Protein AF-A0A9R1R3Y6-F1 (afdb_monomer)

Sequence (206 aa):
MGSRRWVAAAAAAAMVAFLLLSAASHGGRRGPSFNSNNRTFVFNYTLAKTIVEYASAVYMTDLTALYTWTCSRCNDLTKGFEIRCIIVDIQNCLQAFIGVDHNLNAVIVAIRGTQENSVQNWIKDLVWKQVDLNYPNMPDAKVHTGFYSAYNNTLLRPAITNAVRKARRLYGDISIIVTGHSMGGAMASFCALDLAVSAPAIMLLA

pLDDT: mean 76.01, std 20.38, range [34.06, 97.94]

Solvent-accessible surface area (backbone atoms only — not comparable to full-atom values): 11996 Å² total; per-residue (Å²): 143,68,67,69,62,55,55,54,53,51,54,53,51,52,54,53,48,56,63,55,55,74,73,67,72,93,73,91,71,92,67,82,86,74,80,75,69,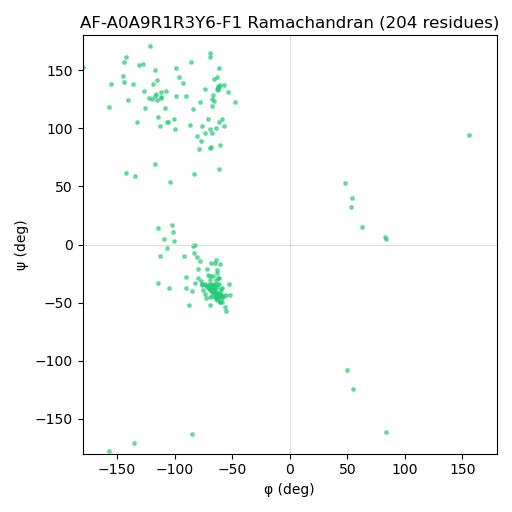87,71,76,84,75,86,53,67,66,62,53,50,37,47,50,41,46,24,54,38,40,67,58,79,56,59,64,36,52,57,72,42,67,33,100,55,40,45,82,80,50,58,82,46,42,64,75,46,77,48,75,36,76,92,77,71,38,36,33,37,35,27,39,33,74,90,78,46,22,40,40,36,22,26,33,36,67,57,76,96,46,39,70,54,48,65,72,67,53,72,92,43,74,38,78,42,91,45,93,99,34,84,85,38,70,39,54,41,67,50,50,45,66,33,70,76,38,68,57,46,65,52,51,55,51,50,53,54,54,46,39,72,74,72,38,98,49,43,33,38,33,24,24,41,72,60,6,25,57,31,21,54,55,49,47,52,53,46,39,78,75,41,92,62,70,50,86,57,126

Nearest PDB structures (foldseek):
  1tgl-assembly1_A  TM=8.912E-01  e=2.577E-10  Rhizomucor miehei
  6qpr-assembly1_A  TM=8.036E-01  e=4.165E-10  Rhizomucor miehei
  1lgy-assembly3_C  TM=8.859E-01  e=6.848E-08  Rhizopus niveus
  6a0w-assembly1_A  TM=8.388E-01  e=2.783E-08  Rhizopus microsporus var. chinensis
  5tgl-assembly1_A-2  TM=8.178E-01  e=1.354E-08  Rhizomucor miehei

Mean predicted aligned error: 12.98 Å

InterPro domains:
  IPR002921 Fungal lipase-type domain [PF01764] (108-198)
  IPR029058 Alpha/Beta hydrolase fold [G3DSA:3.40.50.1820] (39-203)
  IPR029058 Alpha/Beta hydrolase fold [SSF53474] (41-198)
  IPR051218 Secreted Mono/Diacylglycerol Lipase [PTHR45856] (32-198)

Structure (mmCIF, N/CA/C/O backbone):
data_AF-A0A9R1R3Y6-F1
#
_entry.id   AF-A0A9R1R3Y6-F1
#
loop_
_atom_site.group_PDB
_atom_site.id
_atom_site.type_symbol
_atom_site.label_atom_id
_atom_site.label_alt_id
_atom_site.label_comp_id
_atom_site.label_asym_id
_atom_site.label_entity_id
_atom_site.label_seq_id
_atom_site.pdbx_PDB_ins_code
_atom_site.Cartn_x
_atom_site.Cartn_y
_atom_site.Cartn_z
_atom_site.occupancy
_atom_site.B_iso_or_equiv
_atom_site.auth_seq_id
_atom_site.auth_comp_id
_atom_site.auth_asym_id
_atom_site.auth_atom_id
_atom_site.pdbx_PDB_model_num
ATOM 1 N N . MET A 1 1 ? 8.351 37.999 -23.331 1.00 46.84 1 MET A N 1
ATOM 2 C CA . MET A 1 1 ? 7.285 37.157 -22.724 1.00 46.84 1 MET A CA 1
ATOM 3 C C . MET A 1 1 ? 6.474 36.363 -23.768 1.00 46.84 1 MET A C 1
ATOM 5 O O . MET A 1 1 ? 5.284 36.153 -23.578 1.00 46.84 1 MET A O 1
ATOM 9 N N . GLY A 1 2 ? 7.098 35.871 -24.851 1.00 48.72 2 GLY A N 1
ATOM 10 C CA . GLY A 1 2 ? 6.395 35.123 -25.910 1.00 48.72 2 GLY A CA 1
ATOM 11 C C . GLY A 1 2 ? 6.643 33.613 -25.891 1.00 48.72 2 GLY A C 1
ATOM 12 O O . GLY A 1 2 ? 5.719 32.844 -26.093 1.00 48.72 2 GLY A O 1
ATOM 13 N N . SER A 1 3 ? 7.857 33.162 -25.573 1.00 46.19 3 SER A N 1
ATOM 14 C CA . SER A 1 3 ? 8.328 31.791 -25.832 1.00 46.19 3 SER A CA 1
ATOM 15 C C . SER A 1 3 ? 7.862 30.719 -24.834 1.00 46.19 3 SER A C 1
ATOM 17 O O . SER A 1 3 ? 7.659 29.577 -25.228 1.00 46.19 3 SER A O 1
ATOM 19 N N . ARG A 1 4 ? 7.605 31.054 -23.560 1.00 44.97 4 ARG A N 1
ATOM 20 C CA . ARG A 1 4 ? 7.152 30.074 -22.541 1.00 44.97 4 ARG A CA 1
ATOM 21 C C . ARG A 1 4 ? 5.727 29.545 -22.764 1.00 44.97 4 ARG A C 1
ATOM 23 O O . ARG A 1 4 ? 5.429 28.424 -22.366 1.00 44.97 4 ARG A O 1
ATOM 30 N N . ARG A 1 5 ? 4.856 30.330 -23.409 1.00 44.53 5 ARG A N 1
ATOM 31 C CA . ARG A 1 5 ? 3.454 29.952 -23.674 1.00 44.53 5 ARG A CA 1
ATOM 32 C C . ARG A 1 5 ? 3.344 28.899 -24.782 1.00 44.53 5 ARG A C 1
ATOM 34 O O . ARG A 1 5 ? 2.515 28.004 -24.679 1.00 44.53 5 ARG A O 1
ATOM 41 N N . TRP A 1 6 ? 4.230 28.956 -25.779 1.00 41.56 6 TRP A N 1
ATOM 42 C CA . TRP A 1 6 ? 4.280 27.982 -26.875 1.00 41.56 6 TRP A CA 1
ATOM 43 C C . TRP A 1 6 ? 4.831 26.624 -26.435 1.00 41.56 6 TRP A C 1
ATOM 45 O O . TRP A 1 6 ? 4.329 25.598 -26.877 1.00 41.56 6 TRP A O 1
ATOM 55 N N . VAL A 1 7 ? 5.791 26.601 -25.503 1.00 49.41 7 VAL A N 1
ATOM 56 C CA . VAL A 1 7 ? 6.338 25.345 -24.954 1.00 49.41 7 VAL A CA 1
ATOM 57 C C . VAL A 1 7 ? 5.300 24.614 -24.093 1.00 49.41 7 VAL A C 1
ATOM 59 O O . VAL A 1 7 ? 5.166 23.399 -24.197 1.00 49.41 7 VAL A O 1
ATOM 62 N N . ALA A 1 8 ? 4.508 25.345 -23.299 1.00 44.81 8 ALA A N 1
ATOM 63 C CA . ALA A 1 8 ? 3.419 24.759 -22.512 1.00 44.81 8 ALA A CA 1
ATOM 64 C C . ALA A 1 8 ? 2.272 24.231 -23.397 1.00 44.81 8 ALA A C 1
ATOM 66 O O . ALA A 1 8 ? 1.748 23.148 -23.142 1.00 44.81 8 ALA A O 1
ATOM 67 N N . ALA A 1 9 ? 1.922 24.955 -24.467 1.00 46.22 9 ALA A N 1
ATOM 68 C CA . ALA A 1 9 ? 0.921 24.512 -25.439 1.00 46.22 9 ALA A CA 1
ATOM 69 C C . ALA A 1 9 ? 1.386 23.280 -26.242 1.00 46.22 9 ALA A C 1
ATOM 71 O O . ALA A 1 9 ? 0.601 22.360 -26.461 1.00 46.22 9 ALA A O 1
ATOM 72 N N . ALA A 1 10 ? 2.669 23.216 -26.615 1.00 49.19 10 ALA A N 1
ATOM 73 C CA . ALA A 1 10 ? 3.251 22.062 -27.301 1.00 49.19 10 ALA A CA 1
ATOM 74 C C . ALA A 1 10 ? 3.334 20.817 -26.397 1.00 49.19 10 ALA A C 1
ATOM 76 O O . ALA A 1 10 ? 3.049 19.710 -26.850 1.00 49.19 10 ALA A O 1
ATOM 77 N N . ALA A 1 11 ? 3.651 20.989 -25.108 1.00 46.56 11 ALA A N 1
ATOM 78 C CA . ALA A 1 11 ? 3.674 19.893 -24.137 1.00 46.56 11 ALA A CA 1
ATOM 79 C C . ALA A 1 11 ? 2.269 19.326 -23.856 1.00 46.56 11 ALA A C 1
ATOM 81 O O . ALA A 1 11 ? 2.099 18.110 -23.770 1.00 46.56 11 ALA A O 1
ATOM 82 N N . ALA A 1 12 ? 1.249 20.187 -23.775 1.00 48.38 12 ALA A N 1
ATOM 83 C CA . ALA A 1 12 ? -0.141 19.757 -23.620 1.00 48.38 12 ALA A CA 1
ATOM 84 C C . ALA A 1 12 ? -0.654 19.007 -24.865 1.00 48.38 12 ALA A C 1
ATOM 86 O O . ALA A 1 12 ? -1.293 17.965 -24.735 1.00 48.38 12 ALA A O 1
ATOM 87 N N . ALA A 1 13 ? -0.312 19.479 -26.069 1.00 50.56 13 ALA A N 1
ATOM 88 C CA . ALA A 1 13 ? -0.673 18.811 -27.320 1.00 50.56 13 ALA A CA 1
ATOM 89 C C . ALA A 1 13 ? 0.007 17.436 -27.476 1.00 50.56 13 ALA A C 1
ATOM 91 O O . ALA A 1 13 ? -0.626 16.488 -27.938 1.00 50.56 13 ALA A O 1
ATOM 9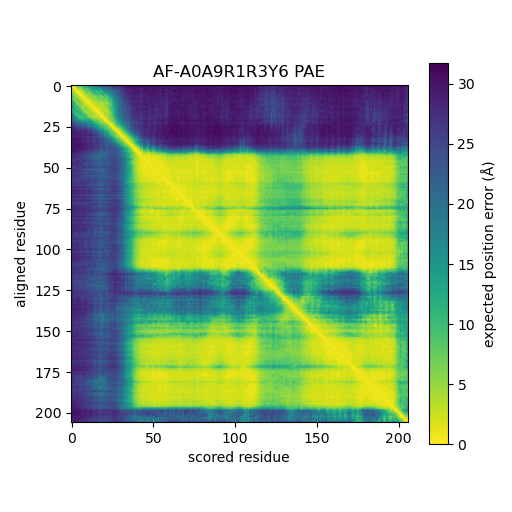2 N N . ALA A 1 14 ? 1.261 17.295 -27.031 1.00 49.66 14 ALA A N 1
ATOM 93 C CA . ALA A 1 14 ? 1.980 16.021 -27.056 1.00 49.66 14 ALA A CA 1
ATOM 94 C C . ALA A 1 14 ? 1.390 14.980 -26.083 1.00 49.66 14 ALA A C 1
ATOM 96 O O . ALA A 1 14 ? 1.308 13.803 -26.433 1.00 49.66 14 ALA A O 1
ATOM 97 N N . MET A 1 15 ? 0.917 15.397 -24.899 1.00 50.34 15 MET A N 1
ATOM 98 C CA . MET A 1 15 ? 0.251 14.489 -23.950 1.00 50.34 15 MET A CA 1
ATOM 99 C C . MET A 1 15 ? -1.125 14.022 -24.444 1.00 50.34 15 MET A C 1
ATOM 101 O O . MET A 1 15 ? -1.468 12.852 -24.283 1.00 50.34 15 MET A O 1
ATOM 105 N N . VAL A 1 16 ? -1.889 14.897 -25.107 1.00 51.50 16 VAL A N 1
ATOM 106 C CA . VAL A 1 16 ? -3.172 14.526 -25.731 1.00 51.50 16 VAL A CA 1
ATOM 107 C C . VAL A 1 16 ? -2.953 13.592 -26.926 1.00 51.50 16 VAL A C 1
ATOM 109 O O . VAL A 1 16 ? -3.687 12.619 -27.083 1.00 51.50 16 VAL A O 1
ATOM 112 N N . ALA A 1 17 ? -1.901 13.806 -27.720 1.00 46.31 17 ALA A N 1
ATOM 113 C CA . ALA A 1 17 ? -1.542 12.902 -28.810 1.00 46.31 17 ALA A CA 1
ATOM 114 C C . ALA A 1 17 ? -1.137 11.506 -28.299 1.00 46.31 17 ALA A C 1
ATOM 116 O O . ALA A 1 17 ? -1.579 10.509 -28.860 1.00 46.31 17 ALA A O 1
ATOM 117 N N . PHE A 1 18 ? -0.383 11.404 -27.198 1.00 45.53 18 PHE A N 1
ATOM 118 C CA . PHE A 1 18 ? 0.000 10.110 -26.608 1.00 45.53 18 PHE A CA 1
ATOM 119 C C . PHE A 1 18 ? -1.204 9.319 -26.055 1.00 45.53 18 PHE A C 1
ATOM 121 O O . PHE A 1 18 ? -1.268 8.095 -26.191 1.00 45.53 18 PHE A O 1
ATOM 128 N N . LEU A 1 19 ? -2.199 10.020 -25.498 1.00 46.22 19 LEU A N 1
ATOM 129 C CA . LEU A 1 19 ? -3.464 9.426 -25.048 1.00 46.22 19 LEU A CA 1
ATOM 130 C C . LEU A 1 19 ? -4.335 8.947 -26.221 1.00 46.22 19 LEU A C 1
ATOM 132 O O . LEU A 1 19 ? -4.991 7.915 -26.112 1.00 46.22 19 LEU A O 1
ATOM 136 N N . LEU A 1 20 ? -4.305 9.647 -27.359 1.00 43.16 20 LEU A N 1
ATOM 137 C CA . LEU A 1 20 ? -5.082 9.290 -28.552 1.00 43.16 20 LEU A CA 1
ATOM 138 C C . LEU A 1 20 ? -4.415 8.199 -29.410 1.00 43.16 20 LEU A C 1
ATOM 140 O O . LEU A 1 20 ? -5.107 7.354 -29.973 1.00 43.16 20 LEU A O 1
ATOM 144 N N . LEU A 1 21 ? -3.082 8.150 -29.473 1.00 39.03 21 LEU A N 1
ATOM 145 C CA . LEU A 1 21 ? -2.338 7.121 -30.217 1.00 39.03 21 LEU A CA 1
ATOM 146 C C . LEU A 1 21 ? -2.387 5.737 -29.550 1.00 39.03 21 LEU A C 1
ATOM 148 O O . LEU A 1 21 ? -2.261 4.725 -30.235 1.00 39.03 21 LEU A O 1
ATOM 152 N N . SER A 1 22 ? -2.682 5.672 -28.250 1.00 44.06 22 SER A N 1
ATOM 153 C CA . SER A 1 22 ? -2.945 4.410 -27.543 1.00 44.06 22 SER A CA 1
ATOM 154 C C . SER A 1 22 ? -4.257 3.732 -27.980 1.00 44.06 22 SER A C 1
ATOM 156 O O . SER A 1 22 ? -4.451 2.547 -27.719 1.00 44.06 22 SER A O 1
ATOM 158 N N . ALA A 1 23 ? -5.157 4.455 -28.663 1.00 45.44 23 ALA A N 1
ATOM 159 C CA . ALA A 1 23 ? -6.433 3.921 -29.151 1.00 45.44 23 ALA A CA 1
ATOM 160 C C . ALA A 1 23 ? -6.360 3.360 -30.588 1.00 45.44 23 ALA A C 1
ATOM 162 O O . ALA A 1 23 ? -7.294 2.699 -31.046 1.00 45.44 23 ALA A O 1
ATOM 163 N N . ALA A 1 24 ? -5.255 3.582 -31.307 1.00 44.78 24 ALA A N 1
ATOM 164 C CA . ALA A 1 24 ? -5.104 3.210 -32.711 1.00 44.78 24 ALA A CA 1
ATOM 165 C C . ALA A 1 24 ? -3.990 2.169 -32.900 1.00 44.78 24 ALA A C 1
ATOM 167 O O . ALA A 1 24 ? -2.931 2.435 -33.458 1.00 44.78 24 ALA A O 1
ATOM 168 N N . SER A 1 25 ? -4.224 0.947 -32.429 1.00 40.47 25 SER A N 1
ATOM 169 C CA . SER A 1 25 ? -3.431 -0.232 -32.809 1.00 40.47 25 SER A CA 1
ATOM 170 C C . SER A 1 25 ? -4.349 -1.445 -32.947 1.00 40.47 25 SER A C 1
ATOM 172 O O . SER A 1 25 ? -4.239 -2.428 -32.222 1.00 40.47 25 SER A O 1
ATOM 174 N N . HIS A 1 26 ? -5.300 -1.369 -33.880 1.00 44.56 26 HIS A N 1
ATOM 175 C CA . HIS A 1 26 ? -6.070 -2.533 -34.317 1.00 44.56 26 HIS A CA 1
ATOM 176 C C . HIS A 1 26 ? -5.224 -3.363 -35.295 1.00 44.56 26 HIS A C 1
ATOM 178 O O . HIS A 1 26 ? -5.350 -3.243 -36.509 1.00 44.56 26 HIS A O 1
ATOM 184 N N . GLY A 1 27 ? -4.344 -4.205 -34.749 1.00 39.00 27 GLY A N 1
ATOM 185 C CA . GLY A 1 27 ? -3.745 -5.344 -35.446 1.00 39.00 27 GLY A CA 1
ATOM 186 C C . GLY A 1 27 ? -4.377 -6.628 -34.915 1.00 39.00 27 GLY A C 1
ATOM 187 O O . GLY A 1 27 ? -4.133 -7.016 -33.777 1.00 39.00 27 GLY A O 1
ATOM 188 N N . GLY A 1 28 ? -5.253 -7.250 -35.703 1.00 46.03 28 GLY A N 1
ATOM 189 C CA . GLY A 1 28 ? -6.110 -8.346 -35.257 1.00 46.03 28 GLY A CA 1
ATOM 190 C C . GLY A 1 28 ? -5.374 -9.640 -34.899 1.00 46.03 28 GLY A C 1
ATOM 191 O O . GLY A 1 28 ? -4.678 -10.217 -35.729 1.00 46.03 28 GLY A O 1
ATOM 192 N N . ARG A 1 29 ? -5.658 -10.166 -33.703 1.00 42.06 29 ARG A N 1
ATOM 193 C CA . ARG A 1 29 ? -5.733 -11.605 -33.406 1.00 42.06 29 ARG A CA 1
ATOM 194 C C . ARG A 1 29 ? -6.906 -11.831 -32.452 1.00 42.06 29 ARG A C 1
ATOM 196 O O . ARG A 1 29 ? -6.993 -11.189 -31.411 1.00 42.06 29 ARG A O 1
ATOM 203 N N . ARG A 1 30 ? -7.840 -12.704 -32.846 1.00 41.97 30 ARG A N 1
ATOM 204 C CA . ARG A 1 30 ? -9.009 -13.095 -32.044 1.00 41.97 30 ARG A CA 1
ATOM 205 C C . ARG A 1 30 ? -8.528 -13.819 -30.782 1.00 41.97 30 ARG A C 1
ATOM 207 O O . ARG A 1 30 ? -8.180 -14.993 -30.849 1.00 41.97 30 ARG A O 1
ATOM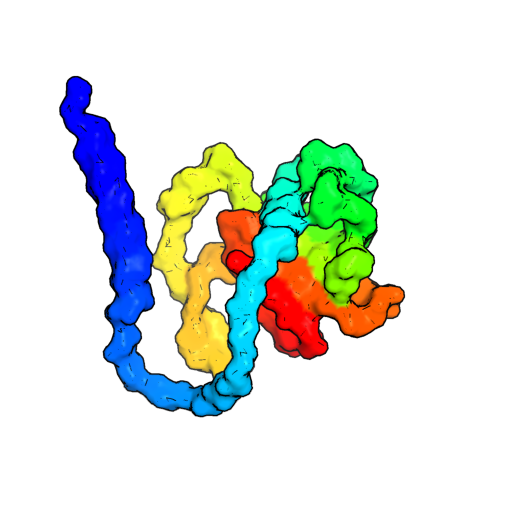 214 N N . GLY A 1 31 ? -8.493 -13.101 -29.661 1.00 39.59 31 GLY A N 1
ATOM 215 C CA . GLY A 1 31 ? -8.420 -13.696 -28.329 1.00 39.59 31 GLY A CA 1
ATOM 216 C C . GLY A 1 31 ? -9.734 -14.409 -27.972 1.00 39.59 31 GLY A C 1
ATOM 217 O O . GLY A 1 31 ? -10.743 -14.203 -28.655 1.00 39.59 31 GLY A O 1
ATOM 218 N N . PRO A 1 32 ? -9.739 -15.261 -26.932 1.00 40.84 32 PRO A N 1
ATOM 219 C CA . PRO A 1 32 ? -10.925 -16.007 -26.533 1.00 40.84 32 PRO A CA 1
ATOM 220 C C . PRO A 1 32 ? -12.069 -15.040 -26.223 1.00 40.84 32 PRO A C 1
ATOM 222 O O . PRO A 1 32 ? -11.857 -14.002 -25.595 1.00 40.84 32 PRO A O 1
ATOM 225 N N . SER A 1 33 ? -13.276 -15.378 -26.680 1.00 34.06 33 SER A N 1
ATOM 226 C CA . SER A 1 33 ? -14.492 -14.604 -26.430 1.00 34.06 33 SER A CA 1
ATOM 227 C C . SER A 1 33 ? -14.710 -14.462 -24.922 1.00 34.06 33 SER A C 1
ATOM 229 O O . SER A 1 33 ? -15.147 -15.392 -24.247 1.00 34.06 33 SER A O 1
ATOM 231 N N . PHE A 1 34 ? -14.370 -13.290 -24.385 1.00 42.03 34 PHE A N 1
ATOM 232 C CA . PHE A 1 34 ? -14.815 -12.876 -23.066 1.00 42.03 34 PHE A CA 1
ATOM 233 C C . PHE A 1 34 ? -16.303 -12.574 -23.193 1.00 42.03 34 PHE A C 1
ATOM 235 O O . PHE A 1 34 ? -16.696 -11.591 -23.820 1.00 42.03 34 PHE A O 1
ATOM 242 N N . ASN A 1 35 ? -17.134 -13.450 -22.633 1.00 36.81 35 ASN A N 1
ATOM 243 C CA . ASN A 1 35 ? -18.558 -13.197 -22.515 1.00 36.81 35 ASN A CA 1
ATOM 244 C C . ASN A 1 35 ? -18.726 -12.039 -21.523 1.00 36.81 35 ASN A C 1
ATOM 246 O O . ASN A 1 35 ? -18.653 -12.228 -20.305 1.00 36.81 35 ASN A O 1
ATOM 250 N N . SER A 1 36 ? -18.845 -10.816 -22.042 1.00 47.06 36 SER A N 1
ATOM 251 C CA . SER A 1 36 ? -19.124 -9.631 -21.246 1.00 47.06 36 SER A CA 1
ATOM 252 C C . SER A 1 36 ? -20.557 -9.744 -20.740 1.00 47.06 36 SER A C 1
ATOM 254 O O . SER A 1 36 ? -21.491 -9.192 -21.321 1.00 47.06 36 SER A O 1
ATOM 256 N N . ASN A 1 37 ? -20.743 -10.475 -19.641 1.00 46.62 37 ASN A N 1
ATOM 257 C CA . ASN A 1 37 ? -21.891 -10.245 -18.781 1.00 46.62 37 ASN A CA 1
ATOM 258 C C . ASN A 1 37 ? -21.940 -8.737 -18.562 1.00 46.62 37 ASN A C 1
ATOM 260 O O . ASN A 1 37 ? -20.930 -8.160 -18.160 1.00 46.62 37 ASN A O 1
ATOM 264 N N . ASN A 1 38 ? -23.071 -8.134 -18.916 1.00 48.06 38 ASN A N 1
ATOM 265 C CA . ASN A 1 38 ? -23.343 -6.703 -18.987 1.00 48.06 38 ASN A CA 1
ATOM 266 C C . ASN A 1 38 ? -23.180 -6.029 -17.605 1.00 48.06 38 ASN A C 1
ATOM 268 O O . ASN A 1 38 ? -24.143 -5.595 -16.981 1.00 48.06 38 ASN A O 1
ATOM 272 N N . ARG A 1 39 ? -21.957 -6.022 -17.067 1.00 58.56 39 ARG A N 1
ATOM 273 C CA . ARG A 1 39 ? -21.569 -5.341 -15.840 1.00 58.56 39 ARG A CA 1
ATOM 274 C C . ARG A 1 39 ? -21.347 -3.895 -16.227 1.00 58.56 39 ARG A C 1
ATOM 276 O O . ARG A 1 39 ? -20.270 -3.513 -16.674 1.00 58.56 39 ARG A O 1
ATOM 283 N N . THR A 1 40 ? -22.390 -3.096 -16.071 1.00 58.66 40 THR A N 1
ATOM 284 C CA . THR A 1 40 ? -22.264 -1.645 -16.066 1.00 58.66 40 THR A CA 1
ATOM 285 C C . THR A 1 40 ? -21.310 -1.263 -14.936 1.00 58.66 40 THR A C 1
ATOM 287 O O . THR A 1 40 ? -21.648 -1.403 -13.760 1.00 58.66 40 THR A O 1
ATOM 290 N N . PHE A 1 41 ? -20.100 -0.823 -15.280 1.00 65.56 41 PHE A N 1
ATOM 291 C CA . PHE A 1 41 ? -19.184 -0.225 -14.315 1.00 65.56 41 PHE A CA 1
ATOM 292 C C . PHE A 1 41 ? -19.752 1.132 -13.900 1.00 65.56 41 PHE A C 1
ATOM 294 O O . PHE A 1 41 ? -19.635 2.117 -14.626 1.00 65.56 41 PHE A O 1
ATOM 301 N N . VAL A 1 42 ? -20.416 1.172 -12.747 1.00 84.44 42 VAL A N 1
ATOM 302 C CA . VAL A 1 42 ? -20.904 2.422 -12.162 1.00 84.44 42 VAL A CA 1
ATOM 303 C C . VAL A 1 42 ? -19.761 3.045 -11.373 1.00 84.44 42 VAL A C 1
ATOM 305 O O . VAL A 1 42 ? -19.283 2.469 -10.395 1.00 84.44 42 VAL A O 1
ATOM 308 N N . PHE A 1 43 ? -19.311 4.221 -11.802 1.00 85.94 43 PHE A N 1
ATOM 309 C CA . PHE A 1 43 ? -18.307 4.980 -11.070 1.00 85.94 43 PHE A CA 1
ATOM 310 C C . PHE A 1 43 ? -18.872 5.441 -9.721 1.00 85.94 43 PHE A C 1
ATOM 312 O O . PHE A 1 43 ? -19.887 6.135 -9.667 1.00 85.94 43 PHE A O 1
ATOM 319 N N . ASN A 1 44 ? -18.195 5.074 -8.633 1.00 92.62 44 ASN A N 1
ATOM 320 C CA . ASN A 1 44 ? -18.516 5.540 -7.290 1.00 92.62 44 ASN A CA 1
ATOM 321 C C . ASN A 1 44 ? -17.463 6.563 -6.848 1.00 92.62 44 ASN A C 1
ATOM 323 O O . ASN A 1 44 ? -16.334 6.204 -6.510 1.00 92.62 44 ASN A O 1
ATOM 327 N N . TYR A 1 45 ? -17.852 7.839 -6.850 1.00 92.62 45 TYR A N 1
ATOM 328 C CA . TYR A 1 45 ? -16.966 8.949 -6.503 1.00 92.62 45 TYR A CA 1
ATOM 329 C C . TYR A 1 45 ? -16.416 8.850 -5.075 1.00 92.62 45 TYR A C 1
ATOM 331 O O . TYR A 1 45 ? -15.227 9.077 -4.862 1.00 92.62 45 TYR A O 1
ATOM 339 N N . THR A 1 46 ? -17.256 8.484 -4.104 1.00 93.88 46 THR A N 1
ATOM 340 C CA . THR A 1 46 ? -16.846 8.366 -2.699 1.00 93.88 46 THR A CA 1
ATOM 341 C C . THR A 1 46 ? -15.799 7.276 -2.537 1.00 93.88 46 THR A C 1
ATOM 343 O O . THR A 1 46 ? -14.750 7.535 -1.963 1.00 93.88 46 THR A O 1
ATOM 346 N N . LEU A 1 47 ? -16.034 6.096 -3.121 1.00 94.25 47 LEU A N 1
ATOM 347 C CA . LEU A 1 47 ? -15.069 4.996 -3.099 1.00 94.25 47 LEU A CA 1
ATOM 348 C C . LEU A 1 47 ? -13.737 5.403 -3.742 1.00 94.25 47 LEU A C 1
ATOM 350 O O . LEU A 1 47 ? -12.677 5.164 -3.167 1.00 94.25 47 LEU A O 1
ATOM 354 N N . ALA A 1 48 ? -13.788 6.050 -4.911 1.00 93.94 48 ALA A N 1
ATOM 355 C CA . ALA A 1 48 ? -12.589 6.534 -5.588 1.00 93.94 48 ALA A CA 1
ATOM 356 C C . ALA A 1 48 ? -11.808 7.525 -4.709 1.00 93.94 48 ALA A C 1
ATOM 358 O O . ALA A 1 48 ? -10.592 7.400 -4.570 1.00 93.94 48 ALA A O 1
ATOM 359 N N . LYS A 1 49 ? -12.501 8.466 -4.055 1.00 95.12 49 LYS A N 1
ATOM 360 C CA . LYS A 1 49 ? -11.874 9.432 -3.147 1.00 95.12 49 LYS A CA 1
ATOM 361 C C . LYS A 1 49 ? -11.258 8.752 -1.918 1.00 95.12 49 LYS A C 1
ATOM 363 O O . LYS A 1 49 ? -10.104 9.035 -1.609 1.00 95.12 49 LYS A O 1
ATOM 368 N N . THR A 1 50 ? -11.959 7.810 -1.284 1.00 95.94 50 THR A N 1
ATOM 369 C CA . THR A 1 50 ? -11.430 7.015 -0.160 1.00 95.94 50 THR A CA 1
ATOM 370 C C . THR A 1 50 ? -10.132 6.297 -0.540 1.00 95.94 50 THR A C 1
ATOM 372 O O . THR A 1 50 ? -9.156 6.297 0.205 1.00 95.94 50 THR A O 1
ATOM 375 N N . ILE A 1 51 ? -10.080 5.710 -1.735 1.00 95.94 51 ILE A N 1
ATOM 376 C CA . ILE A 1 51 ? -8.907 4.962 -2.202 1.00 95.94 51 ILE A CA 1
ATOM 377 C C . ILE A 1 51 ? -7.723 5.881 -2.506 1.00 95.94 51 ILE A C 1
ATOM 379 O O . ILE A 1 51 ? -6.576 5.513 -2.238 1.00 95.94 51 ILE A O 1
ATOM 383 N N . VAL A 1 52 ? -7.987 7.085 -3.015 1.00 95.12 52 VAL A N 1
ATOM 384 C CA . VAL A 1 52 ? -6.960 8.120 -3.187 1.00 95.12 52 VAL A CA 1
ATOM 385 C C . VAL A 1 52 ? -6.413 8.587 -1.835 1.00 95.12 52 VAL A C 1
ATOM 387 O O . VAL A 1 52 ? -5.206 8.799 -1.716 1.00 95.12 52 VAL A O 1
ATOM 390 N N . GLU A 1 53 ? -7.249 8.698 -0.800 1.00 96.06 53 GLU A N 1
ATOM 391 C CA . GLU A 1 53 ? -6.786 9.021 0.557 1.00 96.06 53 GLU A CA 1
ATOM 392 C C . GLU A 1 53 ? -5.820 7.947 1.087 1.00 96.06 53 GLU A C 1
ATOM 394 O O . GLU A 1 53 ? -4.726 8.290 1.541 1.00 96.06 53 GLU A O 1
ATOM 399 N N . TYR A 1 54 ? -6.117 6.654 0.897 1.00 97.62 54 TYR A N 1
ATOM 400 C CA . TYR A 1 54 ? -5.173 5.570 1.216 1.00 97.62 54 TYR A CA 1
ATOM 401 C C . TYR A 1 54 ? -3.863 5.656 0.413 1.00 97.62 54 TYR A C 1
ATOM 403 O O . TYR A 1 54 ? -2.772 5.530 0.980 1.00 97.62 54 TYR A O 1
ATOM 411 N N . ALA A 1 55 ? -3.948 5.920 -0.896 1.00 96.19 55 ALA A N 1
ATOM 412 C CA . ALA A 1 55 ? -2.779 6.105 -1.760 1.00 96.19 55 ALA A CA 1
ATOM 413 C C . ALA A 1 55 ? -1.928 7.326 -1.368 1.00 96.19 55 ALA A C 1
ATOM 415 O O . ALA A 1 55 ? -0.731 7.366 -1.652 1.00 96.19 55 ALA A O 1
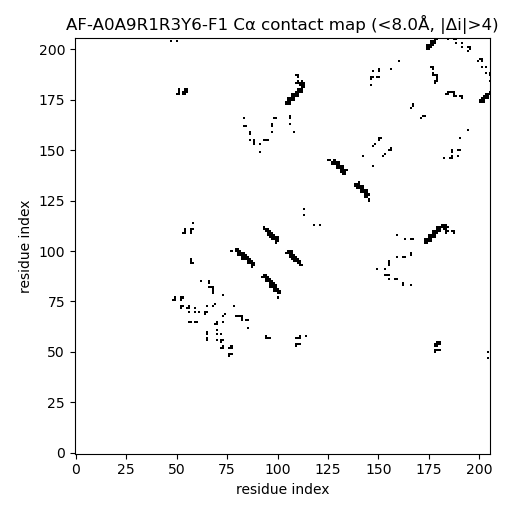ATOM 416 N N . SER A 1 56 ? -2.529 8.314 -0.705 1.00 94.94 56 SER A N 1
ATOM 417 C CA . SER A 1 56 ? -1.850 9.494 -0.175 1.00 94.94 56 SER A CA 1
ATOM 418 C C . SER A 1 56 ? -1.240 9.239 1.208 1.00 94.94 56 SER A C 1
ATOM 420 O O . SER A 1 56 ? -0.116 9.676 1.473 1.00 94.94 56 SER A O 1
ATOM 422 N N . ALA A 1 57 ? -1.933 8.506 2.084 1.00 96.19 57 ALA A N 1
ATOM 423 C CA . ALA A 1 57 ? -1.490 8.202 3.446 1.00 96.19 57 ALA A CA 1
ATOM 424 C C . ALA A 1 57 ? -0.209 7.352 3.483 1.00 96.19 57 ALA A C 1
ATOM 426 O O . ALA A 1 57 ? 0.630 7.529 4.364 1.00 96.19 57 ALA A O 1
ATOM 427 N N . VAL A 1 58 ? 0.014 6.488 2.485 1.00 95.88 58 VAL A N 1
ATOM 428 C CA . VAL A 1 58 ? 1.215 5.630 2.421 1.00 95.88 58 VAL A CA 1
ATOM 429 C C . VAL A 1 58 ? 2.523 6.426 2.275 1.00 95.88 58 VAL A C 1
ATOM 431 O O . VAL A 1 58 ? 3.604 5.876 2.472 1.00 95.88 58 VAL A O 1
ATOM 434 N N . TYR A 1 59 ? 2.453 7.722 1.955 1.00 93.75 59 TYR A N 1
ATOM 435 C CA . TYR A 1 59 ? 3.612 8.616 1.901 1.00 93.75 59 TYR A CA 1
ATOM 436 C C . TYR A 1 59 ? 4.027 9.188 3.260 1.00 93.75 59 TYR A C 1
ATOM 438 O O . TYR A 1 59 ? 5.076 9.826 3.338 1.00 93.75 59 TYR A O 1
ATOM 446 N N . MET A 1 60 ? 3.253 8.963 4.325 1.00 94.06 60 MET A N 1
ATOM 447 C CA . MET A 1 60 ? 3.630 9.420 5.660 1.00 94.06 60 MET A CA 1
ATOM 448 C C . MET A 1 60 ? 4.929 8.756 6.122 1.00 94.06 60 MET A C 1
ATOM 450 O O . MET A 1 60 ? 5.114 7.544 5.997 1.00 94.06 60 MET A O 1
ATOM 454 N N . THR A 1 61 ? 5.835 9.578 6.647 1.00 91.06 61 THR A N 1
ATOM 455 C CA . THR A 1 61 ? 7.154 9.163 7.141 1.00 91.06 61 THR A CA 1
ATOM 456 C C . THR A 1 61 ? 7.132 8.792 8.620 1.00 91.06 61 THR A C 1
ATOM 458 O O . THR A 1 61 ? 7.922 7.955 9.049 1.00 91.06 61 THR A O 1
ATOM 461 N N . ASP A 1 62 ? 6.216 9.380 9.393 1.00 94.69 62 ASP A N 1
ATOM 462 C CA . ASP A 1 62 ? 5.964 8.993 10.778 1.00 94.69 62 ASP A CA 1
ATOM 463 C C . ASP A 1 62 ? 5.211 7.657 10.810 1.00 94.69 62 ASP A C 1
ATOM 465 O O . ASP A 1 62 ? 3.987 7.593 10.667 1.00 94.69 62 ASP A O 1
ATOM 469 N N . LEU A 1 63 ? 5.976 6.577 10.969 1.00 94.12 63 LEU A N 1
ATOM 470 C CA . LEU A 1 63 ? 5.444 5.219 11.004 1.00 94.12 63 LEU A CA 1
ATOM 471 C C . LEU A 1 63 ? 4.575 4.969 12.237 1.00 94.12 63 LEU A C 1
ATOM 473 O O . LEU A 1 63 ? 3.670 4.143 12.163 1.00 94.12 63 LEU A O 1
ATOM 477 N N . THR A 1 64 ? 4.814 5.678 13.342 1.00 95.56 64 THR A N 1
ATOM 478 C CA . THR A 1 64 ? 3.996 5.556 14.553 1.00 95.56 64 THR A CA 1
ATOM 479 C C . THR A 1 64 ? 2.618 6.133 14.286 1.00 95.56 64 THR A C 1
ATOM 481 O O . THR A 1 64 ? 1.629 5.425 14.451 1.00 95.56 64 THR A O 1
ATOM 484 N N . ALA A 1 65 ? 2.552 7.369 13.780 1.00 95.44 65 ALA A N 1
ATOM 485 C CA . ALA A 1 65 ? 1.288 8.010 13.431 1.00 95.44 65 ALA A CA 1
ATOM 486 C C . ALA A 1 65 ? 0.541 7.266 12.314 1.00 95.44 65 ALA A C 1
ATOM 488 O O . ALA A 1 65 ? -0.689 7.230 12.311 1.00 95.44 65 ALA A O 1
ATOM 489 N N . LEU A 1 66 ? 1.265 6.665 11.364 1.00 95.44 66 LEU A N 1
ATOM 490 C CA . LEU A 1 66 ? 0.661 5.807 10.347 1.00 95.44 66 LEU A CA 1
ATOM 491 C C . LEU A 1 66 ? 0.102 4.520 10.970 1.00 95.44 66 LEU A C 1
ATOM 493 O O . LEU A 1 66 ? -1.022 4.146 10.660 1.00 95.44 66 LEU A O 1
ATOM 497 N N . TYR A 1 67 ? 0.840 3.867 11.873 1.00 95.62 67 TYR A N 1
ATOM 498 C CA . TYR A 1 67 ? 0.405 2.626 12.520 1.00 95.62 67 TYR A CA 1
ATOM 499 C C . TYR A 1 67 ? -0.815 2.827 13.422 1.00 95.62 67 TYR A C 1
ATOM 501 O O . TYR A 1 67 ? -1.729 2.008 13.412 1.00 95.62 67 TYR A O 1
ATOM 509 N N . THR A 1 68 ? -0.860 3.931 14.169 1.00 95.31 68 THR A N 1
ATOM 510 C CA . THR A 1 68 ? -2.006 4.298 15.016 1.00 95.31 68 THR A CA 1
ATOM 511 C C . THR A 1 68 ? -3.132 4.981 14.244 1.00 95.31 68 THR A C 1
ATOM 513 O O . THR A 1 68 ? -4.147 5.327 14.841 1.00 95.31 68 THR A O 1
ATOM 516 N N . TRP A 1 69 ? -2.964 5.183 12.933 1.00 96.38 69 TRP A N 1
ATOM 517 C CA . TRP A 1 69 ? -3.90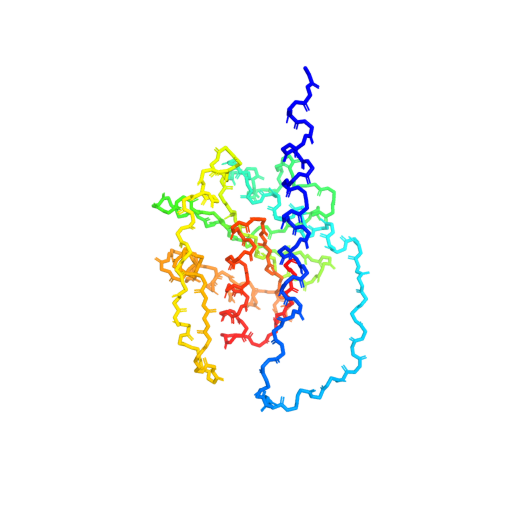8 5.880 12.059 1.00 96.38 69 TRP A CA 1
ATOM 518 C C . TRP A 1 69 ? -4.287 7.292 12.544 1.00 96.38 69 TRP A C 1
ATOM 520 O O . TRP A 1 69 ? -5.433 7.723 12.463 1.00 96.38 69 TRP A O 1
ATOM 530 N N . THR A 1 70 ? -3.301 8.032 13.054 1.00 95.31 70 THR A N 1
ATOM 531 C CA . THR A 1 70 ? -3.434 9.413 13.559 1.00 95.31 70 THR A CA 1
ATOM 532 C C . THR A 1 70 ? -2.652 10.424 12.720 1.00 95.31 70 THR A C 1
ATOM 534 O O . THR A 1 70 ? -2.397 11.548 13.152 1.00 95.31 70 THR A O 1
ATOM 537 N N . CYS A 1 71 ? -2.210 10.019 11.532 1.00 93.50 71 CYS A N 1
ATOM 538 C CA . CYS A 1 71 ? -1.443 10.861 10.631 1.00 93.50 71 CYS A CA 1
ATOM 539 C C . CYS A 1 71 ? -2.295 11.998 10.033 1.00 93.50 71 CYS A C 1
ATOM 541 O O . CYS A 1 71 ? -3.520 11.912 9.968 1.00 93.50 71 CYS A O 1
ATOM 543 N N . SER A 1 72 ? -1.655 13.050 9.511 1.00 93.31 72 SER A N 1
ATOM 544 C CA . SER A 1 72 ? -2.358 14.200 8.907 1.00 93.31 72 SER A CA 1
ATOM 545 C C . SER A 1 72 ? -3.232 13.847 7.694 1.00 93.31 72 SER A C 1
ATOM 547 O O . SER A 1 72 ? -4.090 14.638 7.309 1.00 93.31 72 SER A O 1
ATOM 549 N N . ARG A 1 73 ? -3.012 12.669 7.100 1.00 92.69 73 ARG A N 1
ATOM 550 C CA . ARG A 1 73 ? -3.748 12.110 5.956 1.00 92.69 73 ARG A CA 1
ATOM 551 C C . ARG A 1 73 ? -4.647 10.919 6.339 1.00 92.69 73 ARG A C 1
ATOM 553 O O . ARG A 1 73 ? -5.210 10.288 5.457 1.00 92.69 73 ARG A O 1
ATOM 560 N N . CYS A 1 74 ? -4.739 10.587 7.629 1.00 92.56 74 CYS A N 1
ATOM 561 C CA . CYS A 1 74 ? -5.449 9.425 8.174 1.00 92.56 74 CYS A CA 1
ATOM 562 C C . CYS A 1 74 ? -6.774 9.873 8.809 1.00 92.56 74 CYS A C 1
ATOM 564 O O . CYS A 1 74 ? -7.018 9.676 9.999 1.00 92.56 74 CYS A O 1
ATOM 566 N N . ASN A 1 75 ? -7.596 10.585 8.045 1.00 90.25 75 ASN A N 1
ATOM 567 C CA . ASN A 1 75 ? -8.820 11.217 8.531 1.00 90.25 75 ASN A CA 1
ATOM 568 C C . ASN A 1 75 ? -9.985 10.991 7.556 1.00 90.25 75 ASN A C 1
ATOM 570 O O . ASN A 1 75 ? -9.905 10.147 6.664 1.00 90.25 75 ASN A O 1
ATOM 574 N N . ASP A 1 76 ? -11.092 11.690 7.806 1.00 89.44 76 ASP A N 1
ATOM 575 C CA . ASP A 1 76 ? -12.267 11.755 6.940 1.00 89.44 76 ASP A CA 1
ATOM 576 C C . ASP A 1 76 ? -12.787 10.385 6.480 1.00 89.44 76 ASP A C 1
ATOM 578 O O . ASP A 1 76 ? -13.381 9.654 7.280 1.00 89.44 76 ASP A O 1
ATOM 582 N N . LEU A 1 77 ? -12.589 10.036 5.203 1.00 93.56 77 LEU A N 1
ATOM 583 C CA . LEU A 1 77 ? -13.163 8.841 4.585 1.00 93.56 77 LEU A CA 1
ATOM 584 C C . LEU A 1 77 ? -12.424 7.555 4.958 1.00 93.56 77 LEU A C 1
ATOM 586 O O . LEU A 1 77 ? -12.956 6.471 4.737 1.00 93.56 77 LEU A O 1
ATOM 590 N N . THR A 1 78 ? -11.227 7.668 5.531 1.00 95.31 78 THR A N 1
ATOM 591 C CA . THR A 1 78 ? -10.425 6.530 6.009 1.00 95.31 78 THR A CA 1
ATOM 592 C C . THR A 1 78 ? -10.512 6.349 7.525 1.00 95.31 78 THR A C 1
ATOM 594 O O . THR A 1 78 ? -9.745 5.595 8.127 1.00 95.31 78 THR A O 1
ATOM 597 N N . LYS A 1 79 ? -11.427 7.060 8.194 1.00 92.81 79 LYS A N 1
ATOM 598 C CA . LYS A 1 79 ? -11.582 6.979 9.647 1.00 92.81 79 LYS A CA 1
ATOM 599 C C . LYS A 1 79 ? -11.999 5.570 10.079 1.00 92.81 79 LYS A C 1
ATOM 601 O O . LYS A 1 79 ? -12.947 4.997 9.552 1.00 92.81 79 LYS A O 1
ATOM 606 N N . GLY A 1 80 ? -11.327 5.055 11.109 1.00 90.31 80 GLY A N 1
ATOM 607 C CA . GLY A 1 80 ? -11.576 3.709 11.633 1.00 90.31 80 GLY A CA 1
ATOM 608 C C . GLY A 1 80 ? -10.859 2.603 10.858 1.00 90.31 80 GLY A C 1
ATOM 609 O O . GLY A 1 80 ? -11.079 1.431 11.155 1.00 90.31 80 GLY A O 1
ATOM 610 N N . PHE A 1 81 ? -9.998 2.960 9.899 1.00 97.19 81 PHE A N 1
ATOM 611 C CA . PHE A 1 81 ? -9.109 2.003 9.262 1.00 97.19 81 PHE A CA 1
ATOM 612 C C . PHE A 1 81 ? -8.159 1.377 10.277 1.00 97.19 81 PHE A C 1
ATOM 614 O O . PHE A 1 81 ? -7.561 2.056 11.115 1.00 97.19 81 PHE A O 1
ATOM 621 N N . GLU A 1 82 ? -8.006 0.065 10.173 1.00 96.12 82 GLU A N 1
ATOM 622 C CA . GLU A 1 82 ? -7.241 -0.708 11.128 1.00 96.12 82 GLU A CA 1
ATOM 623 C C . GLU A 1 82 ? -5.977 -1.271 10.482 1.00 96.12 82 GLU A C 1
ATOM 625 O O . GLU A 1 82 ? -6.009 -2.270 9.755 1.00 96.12 82 GLU A O 1
ATOM 630 N N . ILE A 1 83 ? -4.838 -0.633 10.758 1.00 96.69 83 ILE A N 1
ATOM 631 C CA . ILE A 1 83 ? -3.535 -1.100 10.284 1.00 96.69 83 ILE A CA 1
ATOM 632 C C . ILE A 1 83 ? -3.213 -2.482 10.862 1.00 96.69 83 ILE A C 1
ATOM 634 O O . ILE A 1 83 ? -3.371 -2.758 12.051 1.00 96.69 83 ILE A O 1
ATOM 638 N N . ARG A 1 84 ? -2.701 -3.360 9.996 1.00 95.50 84 ARG A N 1
ATOM 639 C CA . ARG A 1 84 ? -2.204 -4.697 10.353 1.00 95.50 84 ARG A CA 1
ATOM 640 C C . ARG A 1 84 ? -0.716 -4.854 10.140 1.00 95.50 84 ARG A C 1
ATOM 642 O O . ARG A 1 84 ? -0.072 -5.624 10.848 1.00 95.50 84 ARG A O 1
ATOM 649 N N . CYS A 1 85 ? -0.173 -4.181 9.137 1.00 95.06 85 CYS A N 1
ATOM 650 C CA . CYS A 1 85 ? 1.229 -4.295 8.793 1.00 95.06 85 CYS A CA 1
ATOM 651 C C . CYS A 1 85 ? 1.693 -3.036 8.071 1.00 95.06 85 CYS A C 1
ATOM 653 O O . CYS A 1 85 ? 1.001 -2.536 7.186 1.00 95.06 85 CYS A O 1
ATOM 655 N N . ILE A 1 86 ? 2.887 -2.569 8.418 1.00 96.38 86 ILE A N 1
ATOM 656 C CA . ILE A 1 86 ? 3.641 -1.601 7.629 1.00 96.38 86 ILE A CA 1
ATOM 657 C C . ILE A 1 86 ? 4.911 -2.312 7.174 1.00 96.38 86 ILE A C 1
ATOM 659 O O . ILE A 1 86 ? 5.603 -2.941 7.972 1.00 96.38 86 ILE A O 1
ATOM 663 N N . ILE A 1 87 ? 5.190 -2.232 5.880 1.00 95.31 87 ILE A N 1
ATOM 664 C CA . ILE A 1 87 ? 6.356 -2.824 5.238 1.00 95.31 87 ILE A CA 1
ATOM 665 C C . ILE A 1 87 ? 7.237 -1.676 4.779 1.00 95.31 87 ILE A C 1
ATOM 667 O O . ILE A 1 87 ? 6.779 -0.795 4.051 1.00 95.31 87 ILE A O 1
ATOM 671 N N . VAL A 1 88 ? 8.504 -1.712 5.177 1.00 92.94 88 VAL A N 1
ATOM 672 C CA . VAL A 1 88 ? 9.522 -0.764 4.731 1.00 92.94 88 VAL A CA 1
ATOM 673 C C . VAL A 1 88 ? 10.685 -1.561 4.163 1.00 92.94 88 VAL A C 1
ATOM 675 O O . VAL A 1 88 ? 11.318 -2.342 4.870 1.00 92.94 88 VAL A O 1
ATOM 678 N N . ASP A 1 89 ? 10.954 -1.367 2.878 1.00 87.06 89 ASP A N 1
ATOM 679 C CA . ASP A 1 89 ? 12.145 -1.881 2.215 1.00 87.06 89 ASP A CA 1
ATOM 680 C C . ASP A 1 89 ? 13.152 -0.735 2.117 1.00 87.06 89 ASP A C 1
ATOM 682 O O . ASP A 1 89 ? 13.044 0.145 1.262 1.00 87.06 89 ASP A O 1
ATOM 686 N N . ILE A 1 90 ? 14.108 -0.723 3.045 1.00 83.50 90 ILE A N 1
ATOM 687 C CA . ILE A 1 90 ? 15.112 0.341 3.152 1.00 83.50 90 ILE A CA 1
ATOM 688 C C . ILE A 1 90 ? 16.059 0.314 1.947 1.00 83.50 90 ILE A C 1
ATOM 690 O O . ILE A 1 90 ? 16.451 1.371 1.465 1.00 83.50 90 ILE A O 1
ATOM 694 N N . GLN A 1 91 ? 16.397 -0.876 1.438 1.00 75.75 91 GLN A N 1
ATOM 695 C CA . GLN A 1 91 ? 17.342 -1.027 0.327 1.00 75.75 91 GLN A CA 1
ATOM 696 C C . GLN A 1 91 ? 16.785 -0.421 -0.960 1.00 75.75 91 GLN A C 1
ATOM 698 O O . GLN A 1 91 ? 17.511 0.236 -1.701 1.00 75.75 91 GLN A O 1
ATOM 703 N N . ASN A 1 92 ? 15.487 -0.610 -1.195 1.00 73.25 92 ASN A N 1
ATOM 704 C CA . ASN A 1 92 ? 14.805 -0.119 -2.390 1.00 73.25 92 ASN A CA 1
ATOM 705 C C . ASN A 1 92 ? 14.014 1.179 -2.144 1.00 73.25 92 ASN A C 1
ATOM 707 O O . ASN A 1 92 ? 13.341 1.676 -3.046 1.00 73.25 92 ASN A O 1
ATOM 711 N N . CYS A 1 93 ? 14.081 1.739 -0.930 1.00 84.00 93 CYS A N 1
ATOM 712 C CA . CYS A 1 93 ? 13.313 2.908 -0.490 1.00 84.00 93 CYS A CA 1
ATOM 713 C C . CYS A 1 93 ? 11.790 2.772 -0.694 1.00 84.00 93 CYS A C 1
ATOM 715 O O . CYS A 1 93 ? 11.087 3.766 -0.924 1.00 84.00 93 CYS A O 1
ATOM 717 N N . LEU A 1 94 ? 11.254 1.555 -0.587 1.00 87.94 94 LEU A N 1
ATOM 718 C CA . LEU A 1 94 ? 9.836 1.273 -0.804 1.00 87.94 94 LEU A CA 1
ATOM 719 C C . LEU A 1 94 ? 9.078 1.178 0.519 1.00 87.94 94 LEU A C 1
ATOM 721 O O . LEU A 1 94 ? 9.632 0.826 1.559 1.00 87.94 94 LEU A O 1
ATOM 725 N N . GLN A 1 95 ? 7.788 1.496 0.470 1.00 94.00 95 GLN A N 1
ATOM 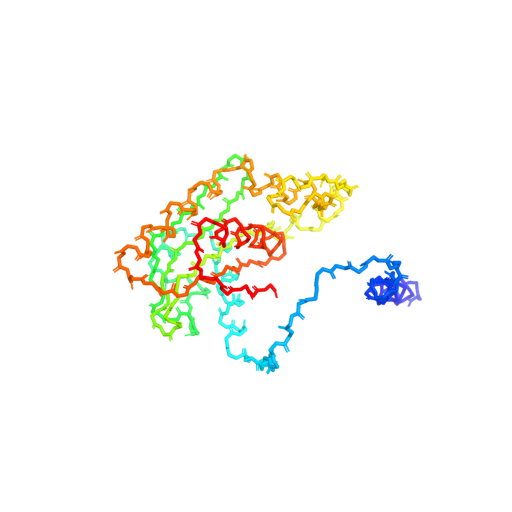726 C CA . GLN A 1 95 ? 6.904 1.430 1.625 1.00 94.00 95 GLN A CA 1
ATOM 727 C C . GLN A 1 95 ? 5.522 0.965 1.185 1.00 94.00 95 GLN A C 1
ATOM 729 O O . GLN A 1 95 ? 5.023 1.387 0.143 1.00 94.00 95 GLN A O 1
ATOM 734 N N . ALA A 1 96 ? 4.898 0.120 1.990 1.00 96.88 96 ALA A N 1
ATOM 735 C CA . ALA A 1 96 ? 3.504 -0.254 1.831 1.00 96.88 96 ALA A CA 1
ATOM 736 C C . ALA A 1 96 ? 2.859 -0.441 3.200 1.00 96.88 96 ALA A C 1
ATOM 738 O O . ALA A 1 96 ? 3.544 -0.728 4.182 1.00 96.88 96 ALA A O 1
ATOM 739 N N . PHE A 1 97 ? 1.540 -0.327 3.260 1.00 97.69 97 PHE A N 1
ATOM 740 C CA . PHE A 1 97 ? 0.787 -0.788 4.416 1.00 97.69 97 PHE A CA 1
ATOM 741 C C . PHE A 1 97 ? -0.336 -1.723 3.996 1.00 97.69 97 PHE A C 1
ATOM 743 O O . PHE A 1 97 ? -0.833 -1.676 2.870 1.00 97.69 97 PHE A O 1
ATOM 750 N N . ILE A 1 98 ? -0.726 -2.569 4.942 1.00 97.62 98 ILE A N 1
ATOM 751 C CA . ILE A 1 98 ? -1.876 -3.449 4.850 1.00 97.62 98 ILE A CA 1
ATOM 752 C C . ILE A 1 98 ? -2.732 -3.203 6.082 1.00 97.62 98 ILE A C 1
ATOM 754 O O . ILE A 1 98 ? -2.227 -3.210 7.209 1.00 97.62 98 ILE A O 1
ATOM 758 N N . GLY A 1 99 ? -4.025 -3.025 5.872 1.00 97.00 99 GLY A N 1
ATOM 759 C CA . GLY A 1 99 ? -4.998 -2.900 6.947 1.00 97.00 99 GLY A CA 1
ATOM 760 C C . GLY A 1 99 ? -6.397 -3.265 6.481 1.00 97.00 99 GLY A C 1
ATOM 761 O O . GLY A 1 99 ? -6.585 -3.699 5.345 1.00 97.00 99 GLY A O 1
ATOM 762 N N . VAL A 1 100 ? -7.363 -3.132 7.380 1.00 97.56 100 VAL A N 1
ATOM 763 C CA . VAL A 1 100 ? -8.760 -3.492 7.137 1.00 97.56 100 VAL A CA 1
ATOM 764 C C . VAL A 1 100 ? -9.623 -2.249 7.240 1.00 97.56 100 VAL A C 1
ATOM 766 O O . VAL A 1 100 ? -9.565 -1.523 8.232 1.00 97.56 100 VAL A O 1
ATOM 769 N N . ASP A 1 101 ? -10.430 -2.029 6.210 1.00 96.50 101 ASP A N 1
ATOM 770 C CA . ASP A 1 101 ? -11.525 -1.072 6.231 1.00 96.50 101 ASP A CA 1
ATOM 771 C C . ASP A 1 101 ? -12.829 -1.845 6.454 1.00 96.50 101 ASP A C 1
ATOM 773 O O . ASP A 1 101 ? -13.297 -2.581 5.579 1.00 96.50 101 ASP A O 1
ATOM 777 N N . HIS A 1 102 ? -13.398 -1.701 7.652 1.00 94.56 102 HIS A N 1
ATOM 778 C CA . HIS A 1 102 ? -14.626 -2.395 8.045 1.00 94.56 102 HIS A CA 1
ATOM 779 C C . HIS A 1 102 ? -15.865 -1.858 7.320 1.00 94.56 102 HIS A C 1
ATOM 781 O O . HIS A 1 102 ? -16.813 -2.609 7.110 1.00 94.56 102 HIS A O 1
ATOM 787 N N . ASN A 1 103 ? -15.858 -0.592 6.885 1.00 92.81 103 ASN A N 1
ATOM 788 C CA . ASN A 1 103 ? -16.980 0.000 6.153 1.00 92.81 103 ASN A CA 1
ATOM 789 C C . ASN A 1 103 ? -17.023 -0.510 4.710 1.00 92.81 103 ASN A C 1
ATOM 791 O O . ASN A 1 103 ? -18.095 -0.789 4.176 1.00 92.81 103 ASN A O 1
ATOM 795 N N . LEU A 1 104 ? -15.851 -0.652 4.086 1.00 93.25 104 LEU A N 1
ATOM 796 C CA . LEU A 1 104 ? -15.718 -1.243 2.752 1.00 93.25 104 LEU A CA 1
ATOM 797 C C . LEU A 1 104 ? -15.743 -2.776 2.772 1.00 93.25 104 LEU A C 1
ATOM 799 O O . LEU A 1 104 ? -15.833 -3.392 1.711 1.00 93.25 104 LEU A O 1
ATOM 803 N N . ASN A 1 105 ? -15.650 -3.384 3.960 1.00 94.19 105 ASN A N 1
ATOM 804 C CA . ASN A 1 105 ? -15.460 -4.818 4.151 1.00 94.19 105 ASN A CA 1
ATOM 805 C C . ASN A 1 105 ? -14.319 -5.351 3.263 1.00 94.19 105 ASN A C 1
ATOM 807 O O . ASN A 1 105 ? -14.503 -6.262 2.443 1.00 94.19 105 ASN A O 1
ATOM 811 N N . ALA A 1 106 ? -13.150 -4.711 3.374 1.00 95.31 106 ALA A N 1
ATOM 812 C CA . ALA A 1 106 ? -12.014 -4.973 2.503 1.00 95.31 106 ALA A CA 1
ATOM 813 C C . ALA A 1 106 ? -10.657 -4.868 3.216 1.00 95.31 106 ALA A C 1
ATOM 815 O O . ALA A 1 106 ? -10.432 -4.009 4.069 1.00 95.31 106 ALA A O 1
ATOM 816 N N . VAL A 1 107 ? -9.717 -5.720 2.804 1.00 96.81 107 VAL A N 1
ATOM 817 C CA . VAL A 1 107 ? -8.286 -5.531 3.052 1.00 96.81 107 VAL A CA 1
ATOM 818 C C . VAL A 1 107 ? -7.768 -4.491 2.068 1.00 96.81 107 VAL A C 1
ATOM 820 O O . VAL A 1 107 ? -7.848 -4.687 0.855 1.00 96.81 107 VAL A O 1
ATOM 823 N N . ILE A 1 108 ? -7.194 -3.413 2.588 1.00 97.69 108 ILE A N 1
ATOM 824 C CA . ILE A 1 108 ? -6.555 -2.372 1.788 1.00 97.69 108 ILE A CA 1
ATOM 825 C C . ILE A 1 108 ? -5.050 -2.609 1.785 1.00 97.69 108 ILE A C 1
ATOM 827 O O . ILE A 1 108 ? -4.428 -2.725 2.843 1.00 97.69 108 ILE A O 1
ATOM 831 N N . VAL A 1 109 ? -4.465 -2.652 0.592 1.00 97.94 109 VAL A N 1
ATOM 832 C CA . VAL A 1 109 ? -3.019 -2.661 0.365 1.00 97.94 109 VAL A CA 1
ATOM 833 C C . VAL A 1 109 ? -2.657 -1.363 -0.341 1.00 97.94 109 VAL A C 1
ATOM 835 O O . VAL A 1 109 ? -2.997 -1.182 -1.508 1.00 97.94 109 VAL A O 1
ATOM 838 N N . ALA A 1 110 ? -1.967 -0.459 0.348 1.00 97.62 110 ALA A N 1
ATOM 839 C CA . ALA A 1 110 ? -1.490 0.781 -0.253 1.00 97.62 110 ALA A CA 1
ATOM 840 C C . ALA A 1 110 ? 0.021 0.722 -0.448 1.00 97.62 110 ALA A C 1
ATOM 842 O O . ALA A 1 110 ? 0.756 0.362 0.473 1.00 97.62 110 ALA A O 1
ATOM 843 N N . ILE A 1 111 ? 0.484 1.093 -1.639 1.00 96.25 111 ILE A N 1
ATOM 844 C CA . ILE A 1 111 ? 1.891 1.021 -2.028 1.00 96.25 111 ILE A CA 1
ATOM 845 C C . ILE A 1 111 ? 2.399 2.418 -2.384 1.00 96.25 111 ILE A C 1
ATOM 847 O O . ILE A 1 111 ? 1.841 3.110 -3.240 1.00 96.25 111 ILE A O 1
ATOM 851 N N . ARG A 1 112 ? 3.483 2.838 -1.728 1.00 93.31 112 ARG A N 1
ATOM 852 C CA . ARG A 1 112 ? 4.126 4.130 -1.965 1.00 93.31 112 ARG A CA 1
ATOM 853 C C . ARG A 1 112 ? 4.881 4.113 -3.287 1.00 93.31 112 ARG A C 1
ATOM 855 O O . ARG A 1 112 ? 5.650 3.193 -3.560 1.00 93.31 112 ARG A O 1
ATOM 862 N N . GLY A 1 113 ? 4.696 5.161 -4.083 1.00 82.56 113 GLY A N 1
ATOM 863 C CA . GLY A 1 113 ? 5.543 5.441 -5.237 1.00 82.56 113 GLY A CA 1
ATOM 864 C C . GLY A 1 113 ? 6.805 6.226 -4.869 1.00 82.56 113 GLY A C 1
ATOM 865 O O . GLY A 1 113 ? 7.193 6.344 -3.707 1.00 82.56 113 GLY A O 1
ATOM 866 N N . THR A 1 114 ? 7.444 6.809 -5.877 1.00 76.25 114 THR A N 1
ATOM 867 C CA . THR A 1 114 ? 8.613 7.679 -5.700 1.00 76.25 114 THR A CA 1
ATOM 868 C C . THR A 1 114 ? 8.225 8.956 -4.942 1.00 76.25 114 THR A C 1
ATOM 870 O O . THR A 1 114 ? 7.129 9.483 -5.146 1.00 76.25 114 THR A O 1
ATOM 873 N N . GLN A 1 115 ? 9.100 9.462 -4.063 1.00 66.62 115 GLN A N 1
ATOM 874 C CA . GLN A 1 115 ? 8.881 10.739 -3.367 1.00 66.62 115 GLN A CA 1
ATOM 875 C C . GLN A 1 115 ? 8.836 11.909 -4.360 1.00 66.62 115 GLN A C 1
ATOM 877 O O . GLN A 1 115 ? 9.590 11.915 -5.330 1.00 66.62 115 GLN A O 1
ATOM 882 N N . GLU A 1 116 ? 7.988 12.910 -4.104 1.00 56.41 116 GLU A N 1
ATOM 883 C CA . GLU A 1 116 ? 7.648 14.000 -5.040 1.00 56.41 116 GLU A CA 1
ATOM 884 C C . GLU A 1 116 ? 8.873 14.722 -5.631 1.00 56.41 116 GLU A C 1
ATOM 886 O O . GLU A 1 116 ? 8.953 14.899 -6.848 1.00 56.41 116 GLU A O 1
ATOM 891 N N . ASN A 1 117 ? 9.885 15.022 -4.807 1.00 57.91 117 ASN A N 1
ATOM 892 C CA . ASN A 1 117 ? 11.138 15.671 -5.234 1.00 57.91 117 ASN A CA 1
ATOM 893 C C . ASN A 1 117 ? 11.984 14.817 -6.198 1.00 57.91 117 ASN A C 1
ATOM 895 O O . ASN A 1 117 ? 12.888 15.324 -6.857 1.00 57.91 117 ASN A O 1
ATOM 899 N N . SER A 1 118 ? 11.695 13.521 -6.287 1.00 58.72 118 SER A N 1
ATOM 900 C CA . SER A 1 118 ? 12.392 12.551 -7.129 1.00 58.72 118 SER A CA 1
ATOM 901 C C . SER A 1 118 ? 11.513 12.011 -8.257 1.00 58.72 118 SER A C 1
ATOM 903 O O . SER A 1 118 ? 12.048 11.379 -9.161 1.00 58.72 118 SER A O 1
ATOM 905 N N . VAL A 1 119 ? 10.198 12.277 -8.269 1.00 59.31 119 VAL A N 1
ATOM 906 C CA . VAL A 1 119 ? 9.283 11.813 -9.332 1.00 59.31 119 VAL A CA 1
ATOM 907 C C . VAL A 1 119 ? 9.708 12.364 -10.693 1.00 59.31 119 VAL A C 1
ATOM 909 O O . VAL A 1 119 ? 9.760 11.616 -11.662 1.00 59.31 119 VAL A O 1
ATOM 912 N N . GLN A 1 120 ? 10.069 13.649 -10.778 1.00 55.47 120 GLN A N 1
ATOM 913 C CA . GLN A 1 120 ? 10.482 14.257 -12.050 1.00 55.47 120 GLN A CA 1
ATOM 914 C C . GLN A 1 120 ? 11.797 13.687 -12.590 1.00 55.47 120 GLN A C 1
ATOM 916 O O . GLN A 1 120 ? 11.938 13.561 -13.804 1.00 55.47 120 GLN A O 1
ATOM 921 N N . ASN A 1 121 ? 12.746 13.350 -11.713 1.00 55.94 121 ASN A N 1
ATOM 922 C CA . ASN A 1 121 ? 13.986 12.690 -12.121 1.00 55.94 121 ASN A CA 1
ATOM 923 C C . ASN A 1 121 ? 13.723 11.241 -12.504 1.00 55.94 121 ASN A C 1
ATOM 925 O O . ASN A 1 121 ? 14.117 10.815 -13.576 1.00 55.94 121 ASN A O 1
ATOM 929 N N . TRP A 1 122 ? 12.960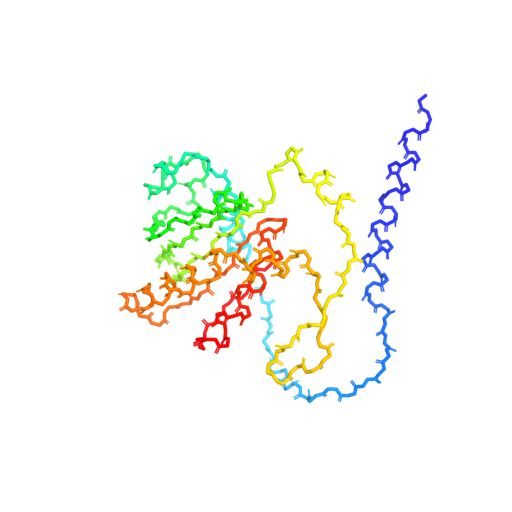 10.516 -11.697 1.00 60.69 122 TRP A N 1
ATOM 930 C CA . TRP A 1 122 ? 12.660 9.118 -11.958 1.00 60.69 122 TRP A CA 1
ATOM 931 C C . TRP A 1 122 ? 11.829 8.913 -13.237 1.00 60.69 122 TRP A C 1
ATOM 933 O O . TRP A 1 122 ? 12.076 7.953 -13.952 1.00 60.69 122 TRP A O 1
ATOM 943 N N . ILE A 1 123 ? 10.909 9.825 -13.590 1.00 59.56 123 ILE A N 1
ATOM 944 C CA . ILE A 1 123 ? 10.200 9.774 -14.885 1.00 59.56 123 ILE A CA 1
ATOM 945 C C . ILE A 1 123 ? 11.189 9.937 -16.050 1.00 59.56 123 ILE A C 1
ATOM 947 O O . ILE A 1 123 ? 11.014 9.308 -17.090 1.00 59.56 123 ILE A O 1
ATOM 951 N N . LYS A 1 124 ? 12.226 10.769 -15.887 1.00 48.16 124 LYS A N 1
ATOM 952 C CA . LYS A 1 124 ? 13.270 10.983 -16.903 1.00 48.16 124 LYS A CA 1
ATOM 953 C C . LYS A 1 124 ? 14.265 9.821 -16.969 1.00 48.16 124 LYS A C 1
ATOM 955 O O . LYS A 1 124 ? 14.700 9.471 -18.060 1.00 48.16 124 LYS A O 1
ATOM 960 N N . ASP A 1 125 ? 14.569 9.213 -15.825 1.00 51.78 125 ASP A N 1
ATOM 961 C CA . ASP A 1 125 ? 15.464 8.059 -15.675 1.00 51.78 125 ASP A CA 1
ATOM 962 C C . ASP A 1 125 ? 14.749 6.722 -15.922 1.00 51.78 125 ASP A C 1
ATOM 964 O O . ASP A 1 125 ? 15.369 5.656 -15.860 1.00 51.78 125 ASP A O 1
ATOM 968 N N . LEU A 1 126 ? 13.442 6.756 -16.209 1.00 55.94 126 LEU A N 1
ATOM 969 C CA . LEU A 1 126 ? 12.656 5.589 -16.569 1.00 55.94 126 LEU A CA 1
ATOM 970 C C . LEU A 1 126 ? 13.108 5.089 -17.940 1.00 55.94 126 LEU A C 1
ATOM 972 O O . LEU A 1 126 ? 12.548 5.425 -18.981 1.00 55.94 126 LEU A O 1
ATOM 976 N N . VAL A 1 127 ? 14.166 4.287 -17.952 1.00 49.47 127 VAL A N 1
ATOM 977 C CA . VAL A 1 127 ? 14.632 3.619 -19.160 1.00 49.47 127 VAL A CA 1
ATOM 978 C C . VAL A 1 127 ? 13.500 2.712 -19.644 1.00 49.47 127 VAL A C 1
ATOM 980 O O . VAL A 1 127 ? 13.244 1.665 -19.049 1.00 49.47 127 VAL A O 1
ATOM 983 N N . TRP A 1 128 ? 12.819 3.123 -20.720 1.00 49.75 128 TRP A N 1
ATOM 984 C CA . TRP A 1 128 ? 11.800 2.344 -21.424 1.00 49.75 128 TRP A CA 1
ATOM 985 C C . TRP A 1 128 ? 12.411 1.050 -21.968 1.00 49.75 128 TRP A C 1
ATOM 987 O O . TRP A 1 128 ? 12.844 0.959 -23.116 1.00 49.75 128 TRP A O 1
ATOM 997 N N . LYS A 1 129 ? 12.445 0.024 -21.125 1.00 50.34 129 LYS A N 1
ATOM 998 C CA . LYS A 1 129 ? 12.686 -1.359 -21.516 1.00 50.34 129 LYS A CA 1
ATOM 999 C C . LYS A 1 129 ? 11.489 -2.177 -21.054 1.00 50.34 129 LYS A C 1
ATOM 1001 O O . LYS A 1 129 ? 11.052 -2.089 -19.906 1.00 50.34 129 LYS A O 1
ATOM 1006 N N . GLN A 1 130 ? 10.908 -2.896 -22.004 1.00 53.03 130 GLN A N 1
ATOM 1007 C CA . GLN A 1 130 ? 9.871 -3.885 -21.751 1.00 53.03 130 GLN A CA 1
ATOM 1008 C C . GLN A 1 130 ? 10.555 -5.243 -21.586 1.00 53.03 130 GLN A C 1
ATOM 1010 O O . GLN A 1 130 ? 11.483 -5.552 -22.333 1.00 53.03 130 GLN A O 1
ATOM 1015 N N . VAL A 1 131 ? 10.107 -6.039 -20.622 1.00 59.22 131 VAL A N 1
ATOM 1016 C CA . VAL A 1 131 ? 10.488 -7.451 -20.474 1.00 59.22 131 VAL A CA 1
ATOM 1017 C C . VAL A 1 131 ? 9.262 -8.323 -20.640 1.00 59.22 131 VAL A C 1
ATOM 1019 O O . VAL A 1 131 ? 8.149 -7.901 -20.316 1.00 59.22 131 VAL A O 1
ATOM 1022 N N . ASP A 1 132 ? 9.484 -9.536 -21.130 1.00 59.56 132 ASP A N 1
ATOM 1023 C CA . ASP A 1 132 ? 8.436 -10.539 -21.208 1.00 59.56 132 ASP A CA 1
ATOM 1024 C C . ASP A 1 132 ? 8.045 -10.963 -19.784 1.00 59.56 132 ASP A C 1
ATOM 1026 O O . ASP A 1 132 ? 8.879 -11.340 -18.956 1.00 59.56 132 ASP A O 1
ATOM 1030 N N . LEU A 1 133 ? 6.758 -10.854 -19.484 1.00 64.00 133 LEU A N 1
ATOM 1031 C CA . LEU A 1 133 ? 6.139 -11.351 -18.272 1.00 64.00 133 LEU A CA 1
ATOM 1032 C C . LEU A 1 133 ? 5.763 -12.810 -18.515 1.00 64.00 133 LEU A C 1
ATOM 1034 O O . LEU A 1 133 ? 4.765 -13.105 -19.169 1.00 64.00 133 LEU A O 1
ATOM 1038 N N . ASN A 1 134 ? 6.553 -13.731 -17.970 1.00 62.00 134 ASN A N 1
ATOM 1039 C CA . ASN A 1 134 ? 6.230 -15.149 -18.048 1.00 62.00 134 ASN A CA 1
ATOM 1040 C C . ASN A 1 134 ? 5.128 -15.487 -17.029 1.00 62.00 134 ASN A C 1
ATOM 1042 O O . ASN A 1 134 ? 5.415 -15.793 -15.871 1.00 62.00 134 ASN A O 1
ATOM 1046 N N . TYR A 1 135 ? 3.868 -15.368 -17.452 1.00 65.81 135 TYR A N 1
ATOM 1047 C CA . TYR A 1 135 ? 2.687 -15.614 -16.625 1.00 65.81 135 TYR A CA 1
ATOM 1048 C C . TYR A 1 135 ? 1.880 -16.812 -17.152 1.00 65.81 135 TYR A C 1
ATOM 1050 O O . TYR A 1 135 ? 1.756 -16.963 -18.373 1.00 65.81 135 TYR A O 1
ATOM 1058 N N . PRO A 1 136 ? 1.303 -17.667 -16.280 1.00 62.88 136 PRO A N 1
ATOM 1059 C CA . PRO A 1 136 ? 0.503 -18.806 -16.722 1.00 62.88 136 PRO A CA 1
ATOM 1060 C C . PRO A 1 136 ? -0.615 -18.375 -17.678 1.00 62.88 136 PRO A C 1
ATOM 1062 O O . PRO A 1 136 ? -1.363 -17.444 -17.386 1.00 62.88 136 PRO A O 1
ATOM 1065 N N . ASN A 1 137 ? -0.736 -19.068 -18.814 1.00 62.56 137 ASN A N 1
ATOM 1066 C CA . ASN A 1 137 ? -1.719 -18.797 -19.873 1.00 62.56 137 ASN A CA 1
ATOM 1067 C C . ASN A 1 137 ? -1.599 -17.423 -20.558 1.00 62.56 137 ASN A C 1
ATOM 1069 O O . ASN A 1 137 ? -2.520 -17.022 -21.268 1.00 62.56 137 ASN A O 1
ATOM 1073 N N . MET A 1 138 ? -0.479 -16.715 -20.385 1.00 69.94 138 MET A N 1
ATOM 1074 C CA . MET A 1 138 ? -0.217 -15.452 -21.077 1.00 69.94 138 MET A CA 1
ATOM 1075 C C . MET A 1 138 ? 1.208 -15.402 -21.660 1.00 69.94 138 MET A C 1
ATOM 1077 O O . MET A 1 138 ? 1.991 -14.522 -21.296 1.00 69.94 138 MET A O 1
ATOM 1081 N N . PRO A 1 139 ? 1.570 -16.348 -22.553 1.00 58.44 139 PRO A N 1
ATOM 1082 C CA . PRO A 1 139 ? 2.806 -16.231 -23.318 1.00 58.44 139 PRO A CA 1
ATOM 1083 C C . PRO A 1 139 ? 2.726 -14.940 -24.149 1.00 58.44 139 PRO A C 1
ATOM 1085 O O . PRO A 1 139 ? 1.668 -14.629 -24.687 1.00 58.44 139 PRO A O 1
ATOM 1088 N N . ASP A 1 140 ? 3.810 -14.169 -24.210 1.00 69.81 140 ASP A N 1
ATOM 1089 C CA . ASP A 1 140 ? 3.931 -12.875 -24.915 1.00 69.81 140 ASP A CA 1
ATOM 1090 C C . ASP A 1 140 ? 3.434 -11.617 -24.173 1.00 69.81 140 ASP A C 1
ATOM 1092 O O . ASP A 1 140 ? 3.477 -10.517 -24.735 1.00 69.81 140 ASP A O 1
ATOM 1096 N N . ALA A 1 141 ? 3.005 -11.713 -22.909 1.00 72.31 141 ALA A N 1
ATOM 1097 C CA . ALA A 1 141 ? 2.751 -10.511 -22.112 1.00 72.31 141 ALA A CA 1
ATOM 1098 C C . ALA A 1 141 ? 4.043 -9.709 -21.922 1.00 72.31 141 ALA A C 1
ATOM 1100 O O . ALA A 1 141 ? 5.075 -10.270 -21.568 1.00 72.31 141 ALA A O 1
ATOM 1101 N N . LYS A 1 142 ? 3.989 -8.386 -22.100 1.00 71.62 142 LYS A N 1
ATOM 1102 C CA . LYS A 1 142 ? 5.128 -7.490 -21.865 1.00 71.62 142 LYS A CA 1
ATOM 1103 C C . LYS A 1 142 ? 4.813 -6.487 -20.776 1.00 71.62 142 LYS A C 1
ATOM 1105 O O . LYS A 1 142 ? 3.733 -5.903 -20.747 1.00 71.62 142 LYS A O 1
ATOM 1110 N N . VAL A 1 143 ? 5.782 -6.258 -19.899 1.00 73.00 143 VAL A N 1
ATOM 1111 C CA . VAL A 1 143 ? 5.668 -5.322 -18.779 1.00 73.00 143 VAL A CA 1
ATOM 1112 C C . VAL A 1 143 ? 6.874 -4.404 -18.722 1.00 73.00 143 VAL A C 1
ATOM 1114 O O . VAL A 1 143 ? 7.965 -4.743 -19.176 1.00 73.00 143 VAL A O 1
ATOM 1117 N N . HIS A 1 144 ? 6.692 -3.223 -18.142 1.00 72.81 144 HIS A N 1
ATOM 1118 C CA . HIS A 1 144 ? 7.801 -2.306 -17.925 1.00 72.81 144 HIS A CA 1
ATOM 1119 C C . HIS A 1 144 ? 8.776 -2.887 -16.890 1.00 72.81 144 HIS A C 1
ATOM 1121 O O . HIS A 1 144 ? 8.406 -3.100 -15.729 1.00 72.81 144 HIS A O 1
ATOM 1127 N N . THR A 1 145 ? 10.032 -3.104 -17.286 1.00 69.62 145 THR A N 1
ATOM 1128 C CA . THR A 1 145 ? 11.034 -3.804 -16.467 1.00 69.62 145 THR A CA 1
ATOM 1129 C C . THR A 1 145 ? 11.271 -3.133 -15.124 1.00 69.62 145 THR A C 1
ATOM 1131 O O . THR A 1 145 ? 11.422 -3.826 -14.119 1.00 69.62 145 THR A O 1
ATOM 1134 N N . GLY A 1 146 ? 11.261 -1.797 -15.091 1.00 67.81 146 GLY A N 1
ATOM 1135 C CA . GLY A 1 146 ? 11.483 -1.035 -13.862 1.00 67.81 146 GLY A CA 1
ATOM 1136 C C . GLY A 1 146 ? 10.394 -1.280 -12.817 1.00 67.81 146 GLY A C 1
ATOM 1137 O O . GLY A 1 146 ? 10.701 -1.574 -11.667 1.00 67.81 146 GLY A O 1
ATOM 1138 N N . PHE A 1 147 ? 9.123 -1.243 -13.226 1.00 72.88 147 PHE A N 1
ATOM 1139 C CA . PHE A 1 147 ? 7.996 -1.419 -12.305 1.00 72.88 147 PHE A CA 1
ATOM 1140 C C . PHE A 1 147 ? 7.853 -2.864 -11.860 1.00 72.88 147 PHE A C 1
ATOM 1142 O O . PHE A 1 147 ? 7.632 -3.132 -10.681 1.00 72.88 147 PHE A O 1
ATOM 1149 N N . TYR A 1 148 ? 8.009 -3.791 -12.807 1.00 76.38 148 TYR A N 1
ATOM 1150 C CA . TYR A 1 148 ? 7.937 -5.207 -12.504 1.00 76.38 148 TYR A CA 1
ATOM 1151 C C . TYR A 1 148 ? 9.056 -5.617 -11.548 1.00 76.38 148 TYR A C 1
ATOM 1153 O O . TYR A 1 148 ? 8.775 -6.249 -10.539 1.00 76.38 148 TYR A O 1
ATOM 1161 N N . SER A 1 149 ? 10.301 -5.193 -11.788 1.00 72.19 149 SER A N 1
ATOM 1162 C CA . SER A 1 149 ? 11.420 -5.486 -10.880 1.00 72.19 149 SER A CA 1
ATOM 1163 C C . SER A 1 149 ? 11.237 -4.844 -9.503 1.00 72.19 149 SER A C 1
ATOM 1165 O O . SER A 1 149 ? 11.492 -5.508 -8.502 1.00 72.19 149 SER A O 1
ATOM 1167 N N . ALA A 1 150 ? 10.750 -3.597 -9.440 1.00 74.88 150 ALA A N 1
ATOM 1168 C CA . ALA A 1 150 ? 10.509 -2.890 -8.178 1.00 74.88 150 ALA A CA 1
ATOM 1169 C C . ALA A 1 150 ? 9.459 -3.582 -7.291 1.00 74.88 150 ALA A C 1
ATOM 1171 O O . ALA A 1 150 ? 9.538 -3.509 -6.066 1.00 74.88 150 ALA A O 1
ATOM 1172 N N . TYR A 1 151 ? 8.504 -4.295 -7.889 1.00 82.62 151 TYR A N 1
ATOM 1173 C CA . TYR A 1 151 ? 7.564 -5.129 -7.146 1.00 82.62 151 TYR A CA 1
ATOM 1174 C C . TYR A 1 151 ? 8.092 -6.556 -6.908 1.00 82.62 151 TYR A C 1
ATOM 1176 O O . TYR A 1 151 ? 8.092 -7.045 -5.782 1.00 82.62 151 TYR A O 1
ATOM 1184 N N . ASN A 1 152 ? 8.528 -7.237 -7.969 1.00 82.38 152 ASN A N 1
ATOM 1185 C CA . ASN A 1 152 ? 8.783 -8.676 -7.977 1.00 82.38 152 ASN A CA 1
ATOM 1186 C C . ASN A 1 152 ? 10.081 -9.082 -7.271 1.00 82.38 152 ASN A C 1
ATOM 1188 O O . ASN A 1 152 ? 10.134 -10.152 -6.671 1.00 82.38 152 ASN A O 1
ATOM 1192 N N . ASN A 1 153 ? 11.120 -8.249 -7.354 1.00 79.50 153 ASN A N 1
ATOM 1193 C CA . ASN A 1 153 ? 12.460 -8.577 -6.861 1.00 79.50 153 ASN A CA 1
ATOM 1194 C C . 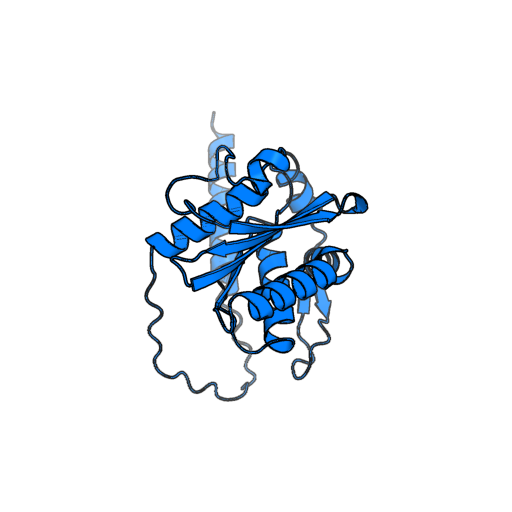ASN A 1 153 ? 12.764 -7.906 -5.512 1.00 79.50 153 ASN A C 1
ATOM 1196 O O . ASN A 1 153 ? 13.927 -7.791 -5.130 1.00 79.50 153 ASN A O 1
ATOM 1200 N N . THR A 1 154 ? 11.737 -7.432 -4.806 1.00 82.69 154 THR A N 1
ATOM 1201 C CA . THR A 1 154 ? 11.874 -6.690 -3.546 1.00 82.69 154 THR A CA 1
ATOM 1202 C C . THR A 1 154 ? 11.137 -7.387 -2.409 1.00 82.69 154 THR A C 1
ATOM 1204 O O . THR A 1 154 ? 10.373 -8.335 -2.617 1.00 82.69 154 THR A O 1
ATOM 1207 N N . LEU A 1 155 ? 11.349 -6.915 -1.176 1.00 86.88 155 LEU A N 1
ATOM 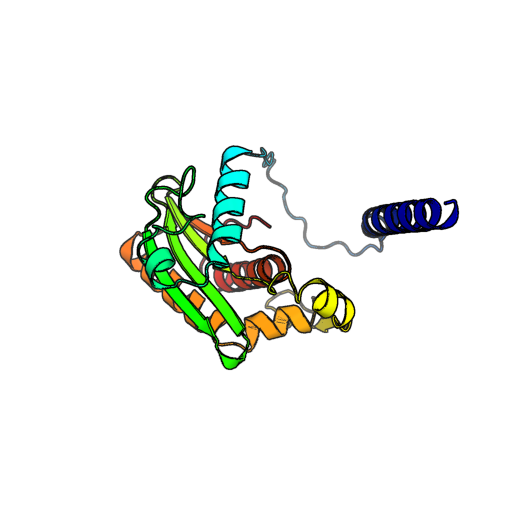1208 C CA . LEU A 1 155 ? 10.703 -7.485 0.011 1.00 86.88 155 LEU A CA 1
ATOM 1209 C C . LEU A 1 155 ? 9.170 -7.332 -0.019 1.00 86.88 155 LEU A C 1
ATOM 1211 O O . LEU A 1 155 ? 8.459 -8.086 0.649 1.00 86.88 155 LEU A O 1
ATOM 1215 N N . LEU A 1 156 ? 8.653 -6.380 -0.802 1.00 89.06 156 LEU A N 1
ATOM 1216 C CA . LEU A 1 156 ? 7.227 -6.069 -0.882 1.00 89.06 156 LEU A CA 1
ATOM 1217 C C . LEU A 1 156 ? 6.378 -7.279 -1.260 1.00 89.06 156 LEU A C 1
ATOM 1219 O O . LEU A 1 156 ? 5.430 -7.588 -0.541 1.00 89.06 156 LEU A O 1
ATOM 1223 N N . ARG A 1 157 ? 6.696 -7.966 -2.363 1.00 89.81 157 ARG A N 1
ATOM 1224 C CA . ARG A 1 157 ? 5.871 -9.065 -2.885 1.00 89.81 157 ARG A CA 1
ATOM 1225 C C . ARG A 1 157 ? 5.607 -10.168 -1.845 1.00 89.81 157 ARG A C 1
ATOM 1227 O O . ARG A 1 157 ? 4.433 -10.426 -1.546 1.00 89.81 157 ARG A O 1
ATOM 1234 N N . PRO A 1 158 ? 6.631 -10.809 -1.243 1.00 90.25 158 PRO A N 1
ATOM 1235 C CA . PRO A 1 158 ? 6.396 -11.852 -0.246 1.00 90.25 158 PRO A CA 1
ATOM 1236 C C . PRO A 1 158 ? 5.774 -11.309 1.050 1.00 90.25 158 PRO A C 1
ATOM 1238 O O . PRO A 1 158 ? 4.933 -11.983 1.654 1.00 90.25 158 PRO A O 1
ATOM 1241 N N . ALA A 1 159 ? 6.134 -10.093 1.479 1.00 92.81 159 ALA A N 1
ATOM 1242 C CA . ALA A 1 159 ? 5.606 -9.503 2.708 1.00 92.81 159 ALA A CA 1
ATOM 1243 C C . ALA A 1 159 ? 4.115 -9.140 2.590 1.00 92.81 159 ALA A C 1
ATOM 1245 O O . ALA A 1 159 ? 3.332 -9.508 3.470 1.00 92.81 159 ALA A O 1
ATOM 1246 N N . ILE A 1 160 ? 3.704 -8.509 1.483 1.00 94.56 160 ILE A N 1
ATOM 1247 C CA . ILE A 1 160 ? 2.299 -8.194 1.189 1.00 94.56 160 ILE A CA 1
ATOM 1248 C C . ILE A 1 160 ? 1.485 -9.484 1.102 1.00 94.56 160 ILE A C 1
ATOM 1250 O O . ILE A 1 160 ? 0.466 -9.608 1.781 1.00 94.56 160 ILE A O 1
ATOM 1254 N N . THR A 1 161 ? 1.951 -10.473 0.334 1.00 92.19 161 THR A N 1
ATOM 1255 C CA . THR A 1 161 ? 1.237 -11.748 0.161 1.00 92.19 161 THR A CA 1
ATOM 1256 C C . THR A 1 161 ? 0.980 -12.436 1.502 1.00 92.19 161 THR A C 1
ATOM 1258 O O . THR A 1 161 ? -0.134 -12.884 1.788 1.00 92.19 161 THR A O 1
ATOM 1261 N N . ASN A 1 162 ? 1.982 -12.473 2.385 1.00 92.25 162 ASN A N 1
ATOM 1262 C CA . ASN A 1 162 ? 1.816 -13.051 3.715 1.00 92.25 162 ASN A CA 1
ATOM 1263 C C . ASN A 1 162 ? 0.872 -12.222 4.603 1.00 92.25 162 ASN A C 1
ATOM 1265 O O . ASN A 1 162 ? 0.052 -12.802 5.316 1.00 92.25 162 ASN A O 1
ATOM 1269 N N . ALA A 1 163 ? 0.963 -10.890 4.562 1.00 94.31 163 ALA A N 1
ATOM 1270 C CA . ALA A 1 163 ? 0.106 -9.998 5.343 1.00 94.31 163 ALA A CA 1
ATOM 1271 C C . ALA A 1 163 ? -1.371 -10.107 4.929 1.00 94.31 163 ALA A C 1
ATOM 1273 O O . ALA A 1 163 ? -2.231 -10.288 5.790 1.00 94.31 163 ALA A O 1
ATOM 1274 N N . VAL A 1 164 ? -1.662 -10.102 3.626 1.00 93.62 164 VAL A N 1
ATOM 1275 C CA . VAL A 1 164 ? -3.020 -10.281 3.085 1.00 93.62 164 VAL A CA 1
ATOM 1276 C C . VAL A 1 164 ? -3.580 -11.651 3.464 1.00 93.62 164 VAL A C 1
ATOM 1278 O O . VAL A 1 164 ? -4.711 -11.751 3.940 1.00 93.62 164 VAL A O 1
ATOM 1281 N N . ARG A 1 165 ? -2.777 -12.716 3.348 1.00 91.06 165 ARG A N 1
ATOM 1282 C CA . ARG A 1 165 ? -3.188 -14.063 3.770 1.00 91.06 165 ARG A CA 1
ATOM 1283 C C . ARG A 1 165 ? -3.510 -14.125 5.266 1.00 91.06 165 ARG A C 1
ATOM 1285 O O . ARG A 1 165 ? -4.472 -14.783 5.653 1.00 91.06 165 ARG A O 1
ATOM 1292 N N . LYS A 1 166 ? -2.718 -13.463 6.117 1.00 92.56 166 LYS A N 1
ATOM 1293 C CA . LYS A 1 166 ? -3.003 -13.360 7.558 1.00 92.56 166 LYS A CA 1
ATOM 1294 C C . LYS A 1 166 ? -4.297 -12.587 7.813 1.00 92.56 166 LYS A C 1
ATOM 1296 O O . LYS A 1 166 ? -5.106 -13.050 8.607 1.00 92.56 166 LYS A O 1
ATOM 1301 N N . ALA A 1 167 ? -4.522 -11.477 7.112 1.00 92.50 167 ALA A N 1
ATOM 1302 C CA . ALA A 1 167 ? -5.753 -10.703 7.229 1.00 92.50 167 ALA A CA 1
ATOM 1303 C C . ALA A 1 167 ? -6.988 -11.538 6.843 1.00 92.50 167 ALA A C 1
ATOM 1305 O O . ALA A 1 167 ? -7.907 -11.649 7.645 1.00 92.50 167 ALA A O 1
ATOM 1306 N N . ARG A 1 168 ? -6.985 -12.237 5.699 1.00 89.81 168 ARG A N 1
ATOM 1307 C CA . ARG A 1 168 ? -8.117 -13.105 5.304 1.00 89.81 168 ARG A CA 1
ATOM 1308 C C . ARG A 1 168 ? -8.391 -14.252 6.281 1.00 89.81 168 ARG A C 1
ATOM 1310 O O . ARG A 1 168 ? -9.531 -14.667 6.439 1.00 89.81 168 ARG A O 1
ATOM 1317 N N . ARG A 1 169 ? -7.376 -14.752 6.993 1.00 91.44 169 ARG A N 1
ATOM 1318 C CA . ARG A 1 169 ? -7.590 -15.741 8.068 1.00 91.44 169 ARG A CA 1
ATOM 1319 C C . ARG A 1 169 ? -8.303 -15.158 9.288 1.00 91.44 169 ARG A C 1
ATOM 1321 O O . ARG A 1 169 ? -8.984 -15.901 9.979 1.00 91.44 169 ARG A O 1
ATOM 1328 N N . LEU A 1 170 ? -8.111 -13.869 9.563 1.00 93.62 170 LEU A N 1
ATOM 1329 C CA . LEU A 1 170 ? -8.671 -13.189 10.732 1.00 93.62 170 LEU A CA 1
ATOM 1330 C C . LEU A 1 170 ? -10.049 -12.574 10.455 1.00 93.62 170 LEU A C 1
ATOM 1332 O O . LEU A 1 170 ? -10.908 -12.623 11.326 1.00 93.62 170 LEU A O 1
ATOM 1336 N N . TYR A 1 171 ? -10.261 -12.022 9.256 1.00 92.62 171 TYR A N 1
ATOM 1337 C CA . TYR A 1 171 ? -11.491 -11.300 8.886 1.00 92.62 171 TYR A CA 1
ATOM 1338 C C . TYR A 1 171 ? -12.397 -12.081 7.929 1.00 92.62 171 TYR A C 1
ATOM 1340 O O . TYR A 1 171 ? -13.487 -11.622 7.610 1.00 92.62 171 TYR A O 1
ATOM 1348 N N . GLY A 1 172 ? -11.976 -13.268 7.486 1.00 89.50 172 GLY A N 1
ATOM 1349 C CA . GLY A 1 172 ? -12.714 -14.085 6.529 1.00 89.50 172 GLY A CA 1
ATOM 1350 C C . GLY A 1 172 ? -12.455 -13.688 5.077 1.00 89.50 172 GLY A C 1
ATOM 1351 O O . GLY A 1 172 ? -11.455 -13.048 4.739 1.00 89.50 172 GLY A O 1
ATOM 1352 N N . ASP A 1 173 ? -13.359 -14.113 4.196 1.00 84.75 173 ASP A N 1
ATOM 1353 C CA . ASP A 1 173 ? -13.239 -13.901 2.754 1.00 84.75 173 ASP A CA 1
ATOM 1354 C C . ASP A 1 173 ? -13.729 -12.510 2.318 1.00 84.75 173 ASP A C 1
ATOM 1356 O O . ASP A 1 173 ? -14.706 -12.361 1.585 1.00 84.75 173 ASP A O 1
ATOM 1360 N N . ILE A 1 174 ? -13.077 -11.478 2.850 1.00 90.06 174 ILE A N 1
ATOM 1361 C CA . ILE A 1 174 ? -13.362 -10.078 2.532 1.00 90.06 174 ILE A CA 1
ATOM 1362 C C . ILE A 1 174 ? -12.603 -9.629 1.279 1.00 90.06 174 ILE A C 1
ATOM 1364 O O . ILE A 1 174 ? -11.569 -10.200 0.918 1.00 90.06 174 ILE A O 1
ATOM 1368 N N . SER A 1 175 ? -13.107 -8.581 0.623 1.00 92.25 175 SER A N 1
ATOM 1369 C CA . SER A 1 175 ? -12.526 -8.076 -0.627 1.00 92.25 175 SER A CA 1
ATOM 1370 C C . SER A 1 175 ? -11.088 -7.600 -0.423 1.00 92.25 175 SER A C 1
ATOM 1372 O O . SER A 1 175 ? -10.723 -7.144 0.656 1.00 92.25 175 SER A O 1
ATOM 1374 N N . ILE A 1 176 ? -10.261 -7.655 -1.465 1.00 94.81 176 ILE A N 1
ATOM 1375 C CA . ILE A 1 176 ? -8.928 -7.040 -1.452 1.00 94.81 176 ILE A CA 1
ATOM 1376 C C . ILE A 1 176 ? -8.935 -5.865 -2.423 1.00 94.81 176 ILE A C 1
ATOM 1378 O O . ILE A 1 176 ? -9.268 -6.049 -3.596 1.00 94.81 176 ILE A O 1
ATOM 1382 N N . ILE A 1 177 ? -8.541 -4.689 -1.937 1.00 95.88 177 ILE A N 1
ATOM 1383 C CA . ILE A 1 177 ? -8.330 -3.480 -2.736 1.00 95.88 177 ILE A CA 1
ATOM 1384 C C . ILE A 1 177 ? -6.847 -3.129 -2.667 1.00 95.88 177 ILE A C 1
ATOM 1386 O O . ILE A 1 177 ? -6.288 -2.950 -1.585 1.00 95.88 177 ILE A O 1
ATOM 1390 N N . VAL A 1 178 ? -6.209 -3.019 -3.830 1.00 97.12 178 VAL A N 1
ATOM 1391 C CA . VAL A 1 178 ? -4.806 -2.609 -3.945 1.00 97.12 178 VAL A CA 1
ATOM 1392 C C . VAL A 1 178 ? -4.752 -1.240 -4.607 1.00 97.12 178 VAL A C 1
ATOM 1394 O O . VAL A 1 178 ? -5.390 -1.039 -5.636 1.00 97.12 178 VAL A O 1
ATOM 1397 N N . THR A 1 179 ? -4.001 -0.310 -4.023 1.00 97.06 179 THR A N 1
ATOM 1398 C CA . THR A 1 179 ? -3.897 1.074 -4.494 1.00 97.06 179 THR A CA 1
ATOM 1399 C C . THR A 1 179 ? -2.480 1.624 -4.353 1.00 97.06 179 THR A C 1
ATOM 1401 O O . THR A 1 179 ? -1.656 1.118 -3.587 1.00 97.06 179 THR A O 1
ATOM 1404 N N . GLY A 1 180 ? -2.188 2.689 -5.087 1.00 95.50 180 GLY A N 1
ATOM 1405 C CA . GLY A 1 180 ? -0.948 3.438 -4.980 1.00 95.50 180 GLY A CA 1
ATOM 1406 C C . GLY A 1 180 ? -0.927 4.608 -5.954 1.00 95.50 180 GLY A C 1
ATOM 1407 O O . GLY A 1 180 ? -1.552 4.570 -7.008 1.00 95.50 180 GLY A O 1
ATOM 1408 N N . HIS A 1 181 ? -0.187 5.658 -5.613 1.00 92.25 181 HIS A N 1
ATOM 1409 C CA . HIS A 1 181 ? -0.032 6.829 -6.474 1.00 92.25 181 HIS A CA 1
ATOM 1410 C C . HIS A 1 181 ? 1.261 6.741 -7.303 1.00 92.25 181 HIS A C 1
ATOM 1412 O O . HIS A 1 181 ? 2.293 6.263 -6.823 1.00 92.25 181 HIS A O 1
ATOM 1418 N N . SER A 1 182 ? 1.226 7.235 -8.548 1.00 88.75 182 SER A N 1
ATOM 1419 C CA . SER A 1 182 ? 2.382 7.279 -9.458 1.00 88.75 182 SER A CA 1
ATOM 1420 C C . SER A 1 182 ? 3.016 5.884 -9.651 1.00 88.75 182 SER A C 1
ATOM 1422 O O . SER A 1 182 ? 2.309 4.940 -9.998 1.00 88.75 182 SER A O 1
ATOM 1424 N N . MET A 1 183 ? 4.320 5.709 -9.392 1.00 85.56 183 MET A N 1
ATOM 1425 C CA . MET A 1 183 ? 4.988 4.395 -9.410 1.00 85.56 183 MET A CA 1
ATOM 1426 C C . MET A 1 183 ? 4.275 3.353 -8.532 1.00 85.56 183 MET A C 1
ATOM 1428 O O . MET A 1 183 ? 4.223 2.179 -8.894 1.00 85.56 183 MET A O 1
ATOM 1432 N N . GLY A 1 184 ? 3.686 3.783 -7.413 1.00 90.12 184 GLY A N 1
ATOM 1433 C CA . GLY A 1 184 ? 2.922 2.916 -6.522 1.00 90.12 184 GLY A CA 1
ATOM 1434 C C . GLY A 1 184 ? 1.703 2.296 -7.204 1.00 90.12 184 GLY A C 1
ATOM 1435 O O . GLY A 1 184 ? 1.405 1.138 -6.943 1.00 90.12 184 GLY A O 1
ATOM 1436 N N . GLY A 1 185 ? 1.053 3.007 -8.132 1.00 90.44 185 GLY A N 1
ATOM 1437 C CA . GLY A 1 185 ? -0.088 2.492 -8.901 1.00 90.44 185 GLY A CA 1
ATOM 1438 C C . GLY A 1 185 ? 0.316 1.413 -9.911 1.00 90.44 185 GLY A C 1
ATOM 1439 O O . GLY A 1 185 ? -0.355 0.388 -10.058 1.00 90.44 185 GLY A O 1
ATOM 1440 N N . ALA A 1 186 ? 1.482 1.576 -10.543 1.00 88.19 186 ALA A N 1
ATOM 1441 C CA . ALA A 1 186 ? 2.045 0.540 -11.407 1.00 88.19 186 ALA A CA 1
ATOM 1442 C C . ALA A 1 186 ? 2.380 -0.733 -10.607 1.00 88.19 186 ALA A C 1
ATOM 1444 O O . ALA A 1 186 ? 2.039 -1.840 -11.024 1.00 88.19 186 ALA A O 1
ATOM 1445 N N . MET A 1 187 ? 2.986 -0.588 -9.423 1.00 90.88 187 MET A N 1
ATOM 1446 C CA . MET A 1 187 ? 3.260 -1.726 -8.535 1.00 90.88 187 MET A CA 1
ATOM 1447 C C . MET A 1 187 ? 1.975 -2.337 -7.959 1.00 90.88 187 MET A C 1
ATOM 1449 O O . MET A 1 187 ? 1.895 -3.557 -7.835 1.00 90.88 187 MET A O 1
ATOM 1453 N N . ALA A 1 188 ? 0.952 -1.527 -7.669 1.00 94.00 188 ALA A N 1
ATOM 1454 C CA . ALA A 1 188 ? -0.363 -1.992 -7.227 1.00 94.00 188 ALA A CA 1
ATOM 1455 C C . ALA A 1 188 ? -1.025 -2.903 -8.269 1.00 94.00 188 ALA A C 1
ATOM 1457 O O . ALA A 1 188 ? -1.587 -3.935 -7.907 1.00 94.00 188 ALA A O 1
ATOM 1458 N N . SER A 1 189 ? -0.874 -2.586 -9.558 1.00 91.25 189 SER A N 1
ATOM 1459 C CA . SER A 1 189 ? -1.386 -3.419 -10.653 1.00 91.25 189 SER A CA 1
ATOM 1460 C C . SER A 1 189 ? -0.739 -4.810 -10.672 1.00 91.25 189 SER A C 1
ATOM 1462 O O . SER A 1 189 ? -1.440 -5.820 -10.743 1.00 91.25 189 SER A O 1
ATOM 1464 N N . PHE A 1 190 ? 0.591 -4.888 -10.531 1.00 89.12 190 PHE A N 1
ATOM 1465 C CA . PHE A 1 190 ? 1.293 -6.175 -10.426 1.00 89.12 190 PHE A CA 1
ATOM 1466 C C . PHE A 1 190 ? 0.951 -6.925 -9.145 1.00 89.12 190 PHE A C 1
ATOM 1468 O O . PHE A 1 190 ? 0.758 -8.138 -9.175 1.00 89.12 190 PHE A O 1
ATOM 1475 N N . CYS A 1 191 ? 0.833 -6.205 -8.032 1.00 92.19 191 CYS A N 1
ATOM 1476 C CA . CYS A 1 191 ? 0.461 -6.790 -6.757 1.00 92.19 191 CYS A CA 1
ATOM 1477 C C . CYS A 1 191 ? -0.923 -7.426 -6.796 1.00 92.19 191 CYS A C 1
ATOM 1479 O O . CYS A 1 191 ? -1.110 -8.536 -6.308 1.00 92.19 191 CYS A O 1
ATOM 1481 N N . ALA A 1 192 ? -1.898 -6.744 -7.383 1.00 91.69 192 ALA A N 1
ATOM 1482 C CA . ALA A 1 192 ? -3.232 -7.291 -7.508 1.00 91.69 192 ALA A CA 1
ATOM 1483 C C . ALA A 1 192 ? -3.280 -8.492 -8.457 1.00 91.69 192 ALA A C 1
ATOM 1485 O O . ALA A 1 192 ? -3.970 -9.460 -8.158 1.00 91.69 192 ALA A O 1
ATOM 1486 N N . LEU A 1 193 ? -2.517 -8.473 -9.554 1.00 87.62 193 LEU A N 1
ATOM 1487 C CA . LEU A 1 193 ? -2.373 -9.639 -10.424 1.00 87.62 193 LEU A CA 1
ATOM 1488 C C . LEU A 1 193 ? -1.808 -10.846 -9.652 1.00 87.62 193 LEU A C 1
ATOM 1490 O O . LEU A 1 193 ? -2.384 -11.931 -9.695 1.00 87.62 193 LEU A O 1
ATOM 1494 N N . ASP A 1 194 ? -0.715 -10.653 -8.910 1.00 87.12 194 ASP A N 1
ATOM 1495 C CA . ASP A 1 194 ? -0.065 -11.714 -8.129 1.00 87.12 194 ASP A CA 1
ATOM 1496 C C . ASP A 1 194 ? -0.993 -12.295 -7.055 1.00 87.12 194 ASP A C 1
ATOM 1498 O O . ASP A 1 194 ? -1.132 -13.515 -6.919 1.00 87.12 194 ASP A O 1
ATOM 1502 N N . LEU A 1 195 ? -1.698 -11.420 -6.334 1.00 88.38 195 LEU A N 1
ATOM 1503 C CA . LEU A 1 195 ? -2.680 -11.832 -5.344 1.00 88.38 195 LEU A CA 1
ATOM 1504 C C . LEU A 1 195 ? -3.872 -12.551 -5.997 1.00 88.38 195 LEU A C 1
ATOM 1506 O O . LEU A 1 195 ? -4.397 -13.469 -5.381 1.00 88.38 195 LEU A O 1
ATOM 1510 N N . ALA A 1 196 ? -4.300 -12.180 -7.212 1.00 84.94 196 ALA A N 1
ATOM 1511 C CA . ALA A 1 196 ? -5.498 -12.744 -7.848 1.00 84.94 196 ALA A CA 1
ATOM 1512 C C . ALA A 1 196 ? -5.273 -14.188 -8.293 1.00 84.94 196 ALA A C 1
ATOM 1514 O O . ALA A 1 196 ? -6.169 -15.024 -8.183 1.00 84.94 196 ALA A O 1
ATOM 1515 N N . VAL A 1 197 ? -4.062 -14.492 -8.761 1.00 80.56 197 VAL A N 1
ATOM 1516 C CA . VAL A 1 197 ? -3.667 -15.868 -9.079 1.00 80.56 197 VAL A CA 1
ATOM 1517 C C . VAL A 1 197 ? -3.348 -16.673 -7.831 1.00 80.56 197 VAL A C 1
ATOM 1519 O O . VAL A 1 197 ? -3.615 -17.872 -7.797 1.00 80.56 197 VAL A O 1
ATOM 1522 N N . SER A 1 198 ? -2.834 -16.030 -6.784 1.00 71.62 198 SER A N 1
ATOM 1523 C CA . SER A 1 198 ? -2.550 -16.705 -5.516 1.00 71.62 198 SER A CA 1
ATOM 1524 C C . SER A 1 198 ? -3.799 -16.908 -4.646 1.00 71.62 198 SER A C 1
ATOM 1526 O O . SER A 1 198 ? -3.787 -17.755 -3.751 1.00 71.62 198 SER A O 1
ATOM 1528 N N . ALA A 1 199 ? -4.865 -16.129 -4.865 1.00 60.59 199 ALA A N 1
ATOM 1529 C CA . ALA A 1 199 ? -6.079 -16.137 -4.059 1.00 60.59 199 ALA A CA 1
ATOM 1530 C C . ALA A 1 199 ? -7.301 -15.590 -4.848 1.00 60.59 199 ALA A C 1
ATOM 1532 O O . ALA A 1 199 ? -7.328 -14.414 -5.215 1.00 60.59 199 ALA A O 1
ATOM 1533 N N . PRO A 1 200 ? -8.364 -16.385 -5.069 1.00 50.25 200 PRO A N 1
ATOM 1534 C CA . PRO A 1 200 ? -9.521 -15.941 -5.845 1.00 50.25 200 PRO A CA 1
ATOM 1535 C C . PRO A 1 200 ? -10.405 -14.999 -5.006 1.00 50.25 200 PRO A C 1
ATOM 1537 O O . PRO A 1 200 ? -11.080 -15.470 -4.099 1.00 50.25 200 PRO A O 1
ATOM 1540 N N . ALA A 1 201 ? -10.312 -13.679 -5.246 1.00 51.78 201 ALA A N 1
ATOM 1541 C CA . ALA A 1 201 ? -11.302 -12.598 -5.009 1.00 51.78 201 ALA A CA 1
ATOM 1542 C C . ALA A 1 201 ? -10.583 -11.234 -4.851 1.00 51.78 201 ALA A C 1
ATOM 1544 O O . ALA A 1 201 ? -10.132 -10.898 -3.757 1.00 51.78 201 ALA A O 1
ATOM 1545 N N . ILE A 1 202 ? -10.441 -10.445 -5.930 1.00 54.62 202 ILE A N 1
ATOM 1546 C CA . ILE A 1 202 ? -9.746 -9.136 -5.906 1.00 54.62 202 ILE A CA 1
ATOM 1547 C C . ILE A 1 202 ? -10.515 -8.076 -6.686 1.00 54.62 202 ILE A C 1
ATOM 1549 O O . ILE A 1 202 ? -10.994 -8.341 -7.788 1.00 54.62 202 ILE A O 1
ATOM 1553 N N . MET A 1 203 ? -10.575 -6.863 -6.128 1.00 53.69 203 MET A N 1
ATOM 1554 C CA . MET A 1 203 ? -11.054 -5.660 -6.801 1.00 53.69 203 MET A CA 1
ATOM 1555 C C . MET A 1 203 ? -9.867 -4.730 -7.097 1.00 53.69 203 MET A C 1
ATOM 1557 O O . MET A 1 203 ? -9.182 -4.265 -6.188 1.00 53.69 203 MET A O 1
ATOM 1561 N N . LEU A 1 204 ? -9.615 -4.471 -8.383 1.00 51.72 204 LEU A N 1
ATOM 1562 C CA . LEU A 1 204 ? -8.574 -3.550 -8.847 1.00 51.72 204 LEU A CA 1
ATOM 1563 C C . LEU A 1 204 ? -9.145 -2.134 -8.976 1.00 51.72 204 LEU A C 1
ATOM 1565 O O . LEU A 1 204 ? -10.139 -1.956 -9.679 1.00 51.72 204 LEU A O 1
ATOM 1569 N N . LEU A 1 205 ? -8.503 -1.135 -8.368 1.00 53.53 205 LEU A N 1
ATOM 1570 C CA . LEU A 1 205 ? -8.762 0.278 -8.655 1.00 53.53 205 LEU A CA 1
ATOM 1571 C C . LEU A 1 205 ? -7.410 0.980 -8.841 1.00 53.53 205 LEU A C 1
ATOM 1573 O O . LEU A 1 205 ? -6.662 1.152 -7.881 1.00 53.53 205 LEU A O 1
ATOM 1577 N N . ALA A 1 206 ? -7.091 1.284 -10.101 1.00 40.59 206 ALA A N 1
ATOM 1578 C CA . ALA A 1 206 ? -5.897 2.008 -10.537 1.00 40.59 206 ALA A CA 1
ATOM 1579 C C . ALA A 1 206 ? -6.250 3.458 -10.883 1.00 40.59 206 ALA A C 1
ATOM 1581 O O . ALA A 1 206 ? -7.376 3.672 -11.392 1.00 40.59 206 ALA A O 1
#

Foldseek 3Di:
DPPVVVVVVVVVVVVVVVVVVVVPDPPDDDDPDDPPPPPDPDDDPLVLVLQVLLQVLQPDPPVVCSQVLNDPSSDDSNPPWHWDDWDAFPVLRWIWTWTADVVLQEIEIHTEDDDPVCLVVVVVVQPADWDFDPDPPDGPDIDRPVLCCSQPVTPNQVVVLVSVVVVCVVSPPTEYEFHHPDSRLSSSVVSQVSNCVVDPHYDYDD

Secondary structure (DSSP, 8-state):
--HHHHHHHHHHHHHHHHHHHTT---------------------HHHHHHHHHHHHHTT-S-HHHHHTT-STTS-GGGTT-EEEEEEEETTTTEEEEEEEETTTTEEEEEE----HHHHHHHHHH----EEE--BTTBTT-EEEHHHHHHHHTSTHHHHHHHHHHHHHHHH-S-EEEEEESTHHHHHHHHHHHHHHHHSS--EE--

Organism: Triticum turgidum subsp. durum (NCBI:txid4567)

Radius of gyration: 19.08 Å; Cα contacts (8 Å, |Δi|>4): 278; chains: 1; bounding box: 41×56×50 Å